Protein AF-A0A2V5Y0X5-F1 (afdb_monomer)

Structure (mmCIF, N/CA/C/O backbone):
data_AF-A0A2V5Y0X5-F1
#
_entry.id   AF-A0A2V5Y0X5-F1
#
loop_
_atom_site.group_PDB
_atom_site.id
_atom_site.type_symbol
_atom_site.label_atom_id
_atom_site.label_alt_id
_atom_site.label_comp_id
_atom_site.label_asym_id
_atom_site.label_entity_id
_atom_site.label_seq_id
_atom_site.pdbx_PDB_ins_code
_atom_site.Cartn_x
_atom_site.Cartn_y
_atom_site.Cartn_z
_atom_site.occupancy
_atom_site.B_iso_or_equiv
_atom_site.auth_seq_id
_atom_site.auth_comp_id
_atom_site.auth_asym_id
_atom_site.auth_atom_id
_atom_site.pdbx_PDB_model_num
ATOM 1 N N . MET A 1 1 ? 6.365 11.357 12.240 1.00 53.19 1 MET A N 1
ATOM 2 C CA . MET A 1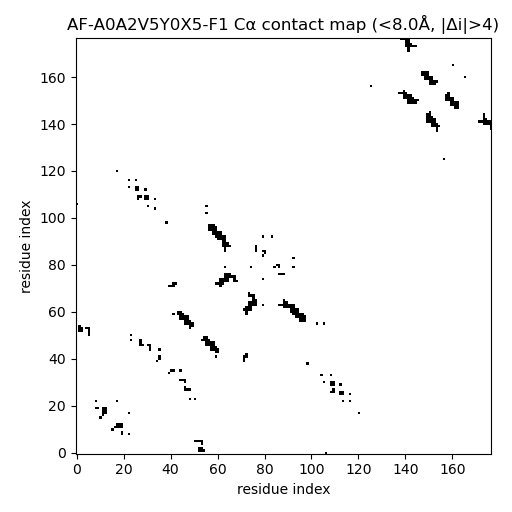 1 ? 5.878 10.208 11.442 1.00 53.19 1 MET A CA 1
ATOM 3 C C . MET A 1 1 ? 4.703 10.583 10.549 1.00 53.19 1 MET A C 1
ATOM 5 O O . MET A 1 1 ? 4.799 10.341 9.359 1.00 53.19 1 MET A O 1
ATOM 9 N N . ASN A 1 2 ? 3.648 11.232 11.050 1.00 61.19 2 ASN A N 1
ATOM 10 C CA . ASN A 1 2 ? 2.481 11.553 10.214 1.00 61.19 2 ASN A CA 1
ATOM 11 C C . ASN A 1 2 ? 2.754 12.532 9.055 1.00 61.19 2 ASN A C 1
ATOM 13 O O . ASN A 1 2 ? 2.256 12.325 7.956 1.00 61.19 2 ASN A O 1
ATOM 17 N N . ALA A 1 3 ? 3.589 13.556 9.260 1.00 67.38 3 ALA A N 1
ATOM 18 C CA . ALA A 1 3 ? 3.917 14.524 8.205 1.00 67.38 3 ALA A CA 1
ATOM 19 C C . ALA A 1 3 ? 4.716 13.909 7.038 1.00 67.38 3 ALA A C 1
ATOM 21 O O . ALA A 1 3 ? 4.532 14.297 5.890 1.00 67.38 3 ALA A O 1
ATOM 22 N N . GLU A 1 4 ? 5.569 12.922 7.324 1.00 71.81 4 GLU A N 1
ATOM 23 C CA . GLU A 1 4 ? 6.388 12.232 6.319 1.00 71.81 4 GLU A CA 1
ATOM 24 C C . GLU A 1 4 ? 5.529 11.317 5.434 1.00 71.81 4 GLU A C 1
ATOM 26 O O . GLU A 1 4 ? 5.728 11.249 4.225 1.00 71.81 4 GLU A O 1
ATOM 31 N N . PHE A 1 5 ? 4.512 10.677 6.023 1.00 75.19 5 PHE A N 1
ATOM 32 C CA . PHE A 1 5 ? 3.526 9.886 5.288 1.00 75.19 5 PHE A CA 1
ATOM 33 C C . PHE A 1 5 ? 2.715 10.749 4.314 1.00 75.19 5 PHE A C 1
ATOM 35 O O . PHE A 1 5 ? 2.577 10.397 3.147 1.00 75.19 5 PHE A O 1
ATOM 42 N N . ILE A 1 6 ? 2.237 11.910 4.770 1.00 80.75 6 ILE A N 1
ATOM 43 C CA . ILE A 1 6 ? 1.477 12.849 3.934 1.00 80.75 6 ILE A CA 1
ATOM 44 C C . ILE A 1 6 ? 2.342 13.407 2.799 1.00 80.75 6 ILE A C 1
ATOM 46 O O . ILE A 1 6 ? 1.915 13.383 1.649 1.00 80.75 6 ILE A O 1
ATOM 50 N N . ALA A 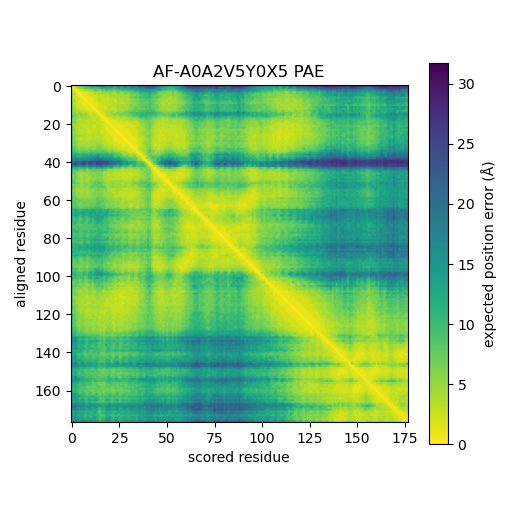1 7 ? 3.576 13.823 3.097 1.00 81.25 7 ALA A N 1
ATOM 51 C CA . ALA A 1 7 ? 4.505 14.312 2.081 1.00 81.25 7 ALA A CA 1
ATOM 52 C C . ALA A 1 7 ? 4.803 13.251 1.007 1.00 81.25 7 ALA A C 1
ATOM 54 O O . ALA A 1 7 ? 4.895 13.574 -0.175 1.00 81.25 7 ALA A O 1
ATOM 55 N N . MET A 1 8 ? 4.913 11.979 1.404 1.00 79.56 8 MET A N 1
ATOM 56 C CA . MET A 1 8 ? 5.112 10.870 0.472 1.00 79.56 8 MET A CA 1
ATOM 57 C C . MET A 1 8 ? 3.884 10.634 -0.415 1.00 79.56 8 MET A C 1
ATOM 59 O O . MET A 1 8 ? 4.038 10.415 -1.614 1.00 79.56 8 MET A O 1
ATOM 63 N N . LEU A 1 9 ? 2.671 10.701 0.145 1.00 81.56 9 LEU A N 1
ATOM 64 C CA . LEU A 1 9 ? 1.436 10.600 -0.638 1.00 81.56 9 LEU A CA 1
ATOM 65 C C . LEU A 1 9 ? 1.358 11.712 -1.693 1.00 81.56 9 LEU A C 1
ATOM 67 O O . LEU A 1 9 ? 1.105 11.421 -2.859 1.00 81.56 9 LEU A O 1
ATOM 71 N N . ASP A 1 10 ? 1.641 12.955 -1.298 1.00 84.25 10 ASP A N 1
ATOM 72 C CA . ASP A 1 10 ? 1.601 14.111 -2.199 1.00 84.25 10 ASP A CA 1
ATOM 73 C C . ASP A 1 10 ? 2.682 14.017 -3.294 1.00 84.25 10 ASP A C 1
ATOM 75 O O . ASP A 1 10 ? 2.435 14.350 -4.454 1.00 84.25 10 ASP A O 1
ATOM 79 N N . TYR A 1 11 ? 3.881 13.533 -2.947 1.00 84.31 11 TYR A N 1
ATOM 80 C CA . TYR A 1 11 ? 4.961 13.283 -3.905 1.00 84.31 11 TYR A CA 1
ATOM 81 C C . TYR A 1 11 ? 4.559 12.237 -4.953 1.00 84.31 11 TYR A C 1
ATOM 83 O O . TYR A 1 11 ? 4.743 12.455 -6.149 1.00 84.31 11 TYR A O 1
ATOM 91 N N . LEU A 1 12 ? 3.976 11.115 -4.524 1.00 82.06 12 LEU A N 1
ATOM 92 C CA . LEU A 1 12 ? 3.584 10.027 -5.424 1.00 82.06 12 LEU A CA 1
ATOM 93 C C . LEU A 1 12 ? 2.416 10.398 -6.337 1.00 82.06 12 LEU A C 1
ATOM 95 O O . LEU A 1 12 ? 2.375 9.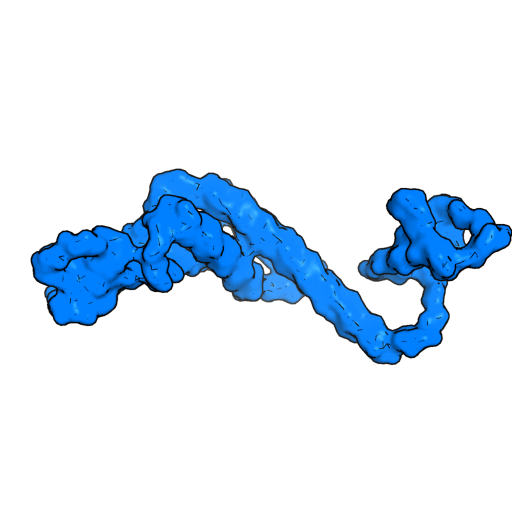961 -7.489 1.00 82.06 12 LEU A O 1
ATOM 99 N N . GLU A 1 13 ? 1.500 11.224 -5.846 1.00 84.56 13 GLU A N 1
ATOM 100 C CA . GLU A 1 13 ? 0.410 11.763 -6.649 1.00 84.56 13 GLU A CA 1
ATOM 101 C C . GLU A 1 13 ? 0.931 12.692 -7.753 1.00 84.56 13 GLU A C 1
ATOM 103 O O . GLU A 1 13 ? 0.506 12.572 -8.901 1.00 84.56 13 GLU A O 1
ATOM 108 N N . ARG A 1 14 ? 1.903 13.560 -7.440 1.00 84.50 14 ARG A N 1
ATOM 109 C CA . ARG A 1 14 ? 2.473 14.514 -8.406 1.00 84.50 14 ARG A CA 1
ATOM 110 C C . ARG A 1 14 ? 3.429 13.877 -9.411 1.00 84.50 14 ARG A C 1
ATOM 112 O O . ARG A 1 14 ? 3.296 14.123 -10.603 1.00 84.50 14 ARG A O 1
ATOM 119 N N . GLU A 1 15 ? 4.389 13.084 -8.944 1.00 80.69 15 GLU A N 1
ATOM 120 C CA . GLU A 1 15 ? 5.477 12.571 -9.791 1.00 80.69 15 GLU A CA 1
ATOM 121 C C . GLU A 1 15 ? 5.086 11.320 -10.571 1.00 80.69 15 GLU A C 1
ATOM 123 O O . GLU A 1 15 ? 5.553 11.096 -11.685 1.00 80.69 15 GLU A O 1
ATOM 128 N N . ARG A 1 16 ? 4.262 10.459 -9.967 1.00 74.88 16 ARG A N 1
ATOM 129 C CA . ARG A 1 16 ? 3.918 9.148 -10.533 1.00 74.88 16 ARG A CA 1
ATOM 130 C C . ARG A 1 16 ? 2.454 9.048 -10.955 1.00 74.88 16 ARG A C 1
ATOM 132 O O . ARG A 1 16 ? 2.051 8.002 -11.452 1.00 74.88 16 ARG A O 1
ATOM 139 N N . GLY A 1 17 ? 1.659 10.103 -10.750 1.00 80.69 17 GLY A N 1
ATOM 140 C CA . GLY A 1 17 ? 0.241 10.141 -11.117 1.00 80.69 17 GLY A CA 1
ATOM 141 C C . GLY A 1 17 ? -0.632 9.154 -10.335 1.00 80.69 17 GLY A C 1
ATOM 142 O O . GLY A 1 17 ? -1.744 8.840 -10.763 1.00 80.69 17 GLY A O 1
ATOM 143 N N . ILE A 1 18 ? -0.144 8.623 -9.208 1.00 83.81 18 ILE A N 1
ATOM 144 C CA . ILE A 1 18 ? -0.878 7.623 -8.429 1.00 83.81 18 ILE A CA 1
ATOM 145 C C . ILE A 1 18 ? -1.829 8.352 -7.484 1.00 83.81 18 ILE A C 1
ATOM 147 O O . ILE A 1 18 ? -1.392 9.018 -6.549 1.00 83.81 18 ILE A O 1
ATOM 151 N N . LYS A 1 19 ? -3.139 8.189 -7.696 1.00 86.31 19 LYS A N 1
ATOM 152 C CA . LYS A 1 19 ? -4.161 8.807 -6.841 1.00 86.31 19 LYS A CA 1
ATOM 153 C C . LYS A 1 19 ? -3.963 8.431 -5.372 1.00 86.31 19 LYS A C 1
ATOM 155 O O . LYS A 1 19 ? -3.775 7.256 -5.041 1.00 86.31 19 LYS A O 1
ATOM 160 N N . ARG A 1 20 ? -4.113 9.419 -4.487 1.00 84.19 20 ARG A N 1
ATOM 161 C CA . ARG A 1 20 ? -3.996 9.252 -3.030 1.00 84.19 20 ARG A CA 1
ATOM 162 C C . ARG A 1 20 ? -4.881 8.131 -2.481 1.00 84.19 20 ARG A C 1
ATOM 164 O O . ARG A 1 20 ? -4.441 7.367 -1.630 1.00 84.19 20 ARG A O 1
ATOM 171 N N . GLU A 1 21 ? -6.107 8.019 -2.983 1.00 86.38 21 GLU A N 1
ATOM 172 C CA . GLU A 1 21 ? -7.095 7.013 -2.566 1.00 86.38 21 GLU A CA 1
ATOM 173 C C . GLU A 1 21 ? -6.561 5.585 -2.723 1.00 86.38 21 GLU A C 1
ATOM 175 O O . GLU A 1 21 ? -6.617 4.792 -1.789 1.00 86.38 21 GLU A O 1
ATOM 180 N N . ILE A 1 22 ? -5.939 5.298 -3.868 1.00 85.94 22 ILE A N 1
ATOM 181 C CA . ILE A 1 22 ? -5.365 3.987 -4.184 1.00 85.94 22 ILE A CA 1
ATOM 182 C C . ILE A 1 22 ? -4.194 3.664 -3.243 1.00 85.94 22 ILE A C 1
ATOM 184 O O . ILE A 1 22 ? -4.012 2.520 -2.823 1.00 85.94 22 ILE A O 1
ATOM 188 N N . LEU A 1 23 ? -3.376 4.666 -2.907 1.00 84.25 23 LEU A N 1
ATOM 189 C CA . LEU A 1 23 ? -2.265 4.497 -1.968 1.00 84.25 23 LEU A CA 1
ATOM 190 C C . LEU A 1 23 ? -2.769 4.250 -0.544 1.00 84.25 23 LEU A C 1
ATOM 192 O O . LEU A 1 23 ? -2.251 3.367 0.139 1.00 84.25 23 LEU A O 1
ATOM 196 N N . LEU A 1 24 ? -3.783 4.997 -0.106 1.00 87.56 24 LEU A N 1
ATOM 197 C CA . LEU A 1 24 ? -4.406 4.822 1.205 1.00 87.56 24 LEU A CA 1
ATOM 198 C C . LEU A 1 24 ? -5.050 3.441 1.337 1.00 87.56 24 LEU A C 1
ATOM 200 O O . LEU A 1 24 ? -4.871 2.791 2.364 1.00 87.56 24 LEU A O 1
ATOM 204 N N . GLU A 1 25 ? -5.723 2.963 0.292 1.00 88.25 25 GLU A N 1
ATOM 205 C CA . GLU A 1 25 ? -6.290 1.616 0.248 1.00 88.25 25 GLU A CA 1
ATOM 206 C C . GLU A 1 25 ? -5.197 0.542 0.345 1.00 88.25 25 GLU A C 1
ATOM 208 O O . GLU A 1 25 ? -5.282 -0.369 1.171 1.00 88.25 25 GLU A O 1
ATOM 213 N N . ALA A 1 26 ? -4.119 0.673 -0.435 1.00 87.88 26 ALA A N 1
ATOM 214 C CA . ALA A 1 26 ? -2.994 -0.260 -0.389 1.00 87.88 26 ALA A CA 1
ATOM 215 C C . ALA A 1 26 ? -2.338 -0.304 1.001 1.00 87.88 26 ALA A C 1
ATOM 217 O O . ALA A 1 26 ? -2.022 -1.381 1.515 1.00 87.88 26 ALA A O 1
ATOM 218 N N . VAL A 1 27 ? -2.156 0.860 1.628 1.00 87.88 27 VAL A N 1
ATOM 219 C CA . VAL A 1 27 ? -1.609 0.970 2.984 1.00 87.88 27 VAL A CA 1
ATOM 220 C C . VAL A 1 27 ? -2.574 0.372 4.007 1.00 87.88 27 VAL A C 1
ATOM 222 O O . VAL A 1 27 ? -2.135 -0.421 4.837 1.00 87.88 27 VAL A O 1
ATOM 225 N N . SER A 1 28 ? -3.873 0.671 3.929 1.00 87.50 28 SER A N 1
ATOM 226 C CA . SER A 1 28 ? -4.895 0.111 4.824 1.00 87.50 28 SER A CA 1
ATOM 227 C C . SER A 1 28 ? -4.927 -1.419 4.754 1.00 87.50 28 SER A C 1
ATOM 229 O O . SER A 1 28 ? -4.828 -2.086 5.784 1.00 87.50 28 SER A O 1
ATOM 231 N N . ASN A 1 29 ? -4.915 -1.994 3.549 1.00 87.81 29 ASN A N 1
ATOM 232 C CA . ASN A 1 29 ? -4.882 -3.445 3.343 1.00 87.81 29 ASN A CA 1
ATOM 233 C C . ASN A 1 29 ? -3.599 -4.099 3.880 1.00 87.81 29 ASN A C 1
ATOM 235 O O . ASN A 1 29 ? -3.637 -5.174 4.488 1.00 87.81 29 ASN A O 1
ATOM 239 N N . ALA A 1 30 ? -2.446 -3.454 3.694 1.00 87.06 30 ALA A N 1
ATOM 240 C CA . ALA A 1 30 ? -1.186 -3.955 4.233 1.00 87.06 30 ALA A CA 1
ATOM 241 C C . ALA A 1 30 ? -1.171 -3.919 5.767 1.00 87.06 30 ALA A C 1
ATOM 243 O O . ALA A 1 30 ? -0.738 -4.879 6.410 1.00 87.06 30 ALA A O 1
ATOM 244 N N . LEU A 1 31 ? -1.685 -2.836 6.353 1.00 85.62 31 LEU A N 1
ATOM 245 C CA . LEU A 1 31 ? -1.825 -2.678 7.797 1.00 85.62 31 LEU A CA 1
ATOM 246 C C . LEU A 1 31 ? -2.796 -3.688 8.386 1.00 85.62 31 LEU A C 1
ATOM 248 O O . LEU A 1 31 ? -2.472 -4.276 9.410 1.00 85.62 31 LEU A O 1
ATOM 252 N N . LEU A 1 32 ? -3.920 -3.940 7.715 1.00 86.25 32 LEU A N 1
ATOM 253 C CA . LEU A 1 32 ? -4.885 -4.970 8.082 1.00 86.25 32 LEU A CA 1
ATOM 254 C C . LEU A 1 32 ? -4.225 -6.358 8.138 1.00 86.25 32 LEU A C 1
ATOM 256 O O . LEU A 1 32 ? -4.430 -7.138 9.067 1.00 86.25 32 LEU A O 1
ATOM 260 N N . SER A 1 33 ? -3.403 -6.682 7.140 1.00 83.44 33 SER A N 1
ATOM 261 C CA . SER A 1 33 ? -2.672 -7.952 7.099 1.00 83.44 33 SER A CA 1
ATOM 262 C C . SER A 1 33 ? -1.632 -8.056 8.224 1.00 83.44 33 SER A C 1
ATOM 264 O O . SER A 1 33 ? -1.480 -9.107 8.852 1.00 83.44 33 SER A O 1
ATOM 266 N N . ALA A 1 34 ? -0.939 -6.955 8.526 1.00 81.25 34 ALA A N 1
ATOM 267 C CA . ALA A 1 34 ? 0.036 -6.896 9.611 1.00 81.25 34 ALA A CA 1
ATOM 268 C C . ALA A 1 34 ? -0.618 -6.941 11.004 1.00 81.25 34 ALA A C 1
ATOM 270 O O . ALA A 1 34 ? -0.071 -7.558 11.919 1.00 81.25 34 ALA A O 1
ATOM 271 N N . SER A 1 35 ? -1.789 -6.323 11.167 1.00 77.44 35 SER A N 1
ATOM 272 C CA . SER A 1 35 ? -2.522 -6.245 12.431 1.00 77.44 35 SER A CA 1
ATOM 273 C C . SER A 1 35 ? -3.201 -7.560 12.801 1.00 77.44 35 SER A C 1
ATOM 275 O O . SER A 1 35 ? -3.194 -7.919 13.976 1.00 77.44 35 SER A O 1
ATOM 277 N N . LYS A 1 36 ? -3.671 -8.348 11.821 1.00 75.00 36 LYS A N 1
ATOM 278 C CA . LYS A 1 36 ? -4.180 -9.717 12.052 1.00 75.00 36 LYS A CA 1
ATOM 279 C C . LYS A 1 36 ? -3.183 -10.609 12.801 1.00 75.00 36 LYS A C 1
ATOM 281 O O . LYS A 1 36 ? -3.588 -11.515 13.522 1.00 75.00 36 LYS A O 1
ATOM 286 N N . LYS A 1 37 ? -1.877 -10.358 12.651 1.00 69.00 37 LYS A N 1
ATOM 287 C CA . LYS A 1 37 ? -0.818 -11.110 13.347 1.00 69.00 37 LYS A CA 1
ATOM 288 C C . LYS A 1 37 ? -0.566 -10.635 14.780 1.00 69.00 37 LYS A C 1
ATOM 290 O O . LYS A 1 37 ? -0.015 -11.400 15.561 1.00 69.00 37 LYS A O 1
ATOM 295 N N . SER A 1 38 ? -0.900 -9.387 15.112 1.00 64.44 38 SER A N 1
ATOM 296 C CA . SER A 1 38 ? -0.522 -8.749 16.382 1.00 64.44 38 SER A CA 1
ATOM 297 C C . SER A 1 38 ? -1.687 -8.515 17.341 1.00 64.44 38 SER A C 1
ATOM 299 O O . SER A 1 38 ? -1.477 -8.578 18.549 1.00 64.44 38 SER A O 1
ATOM 301 N N . VAL A 1 39 ? -2.891 -8.252 16.831 1.00 62.44 39 VAL A N 1
ATOM 302 C CA . VAL A 1 39 ? -4.076 -7.910 17.640 1.00 62.44 39 VAL A CA 1
ATOM 303 C C . VAL A 1 39 ? -4.874 -9.160 18.041 1.00 62.44 39 VAL A C 1
ATOM 305 O O . VAL A 1 39 ? -5.690 -9.105 18.948 1.00 62.44 39 VAL A O 1
ATOM 308 N N . GLY A 1 40 ? -4.553 -10.319 17.461 1.00 58.91 40 GLY A N 1
ATOM 309 C CA . GLY A 1 40 ? -5.397 -11.507 17.545 1.00 58.91 40 GLY A CA 1
ATOM 310 C C . GLY A 1 40 ? -6.366 -11.532 16.368 1.00 58.91 40 GLY A C 1
ATOM 311 O O . GLY A 1 40 ? -6.632 -10.511 15.735 1.00 58.91 40 GLY A O 1
ATOM 312 N N . ALA A 1 41 ? -6.825 -12.725 16.007 1.00 53.91 41 ALA A N 1
ATOM 313 C CA . ALA A 1 41 ? -7.677 -12.935 14.847 1.00 53.91 41 ALA A CA 1
ATOM 314 C C . ALA A 1 41 ? -9.124 -12.487 15.120 1.00 53.91 41 ALA A C 1
ATOM 316 O O . ALA A 1 41 ? -10.029 -13.309 15.045 1.00 53.91 41 ALA A O 1
ATOM 317 N N . SER A 1 42 ? -9.354 -11.206 15.421 1.00 57.47 42 SER A N 1
ATOM 318 C CA . SER A 1 42 ? -10.698 -10.640 15.288 1.00 57.47 42 SER A CA 1
ATOM 319 C C . SER A 1 42 ? -11.106 -10.776 13.824 1.00 57.47 42 SER A C 1
ATOM 321 O O . SER A 1 42 ? -10.358 -10.376 12.920 1.00 57.47 42 SER A O 1
ATOM 323 N N . ARG A 1 43 ? -12.256 -11.408 13.571 1.00 62.66 43 ARG A N 1
ATOM 324 C CA . ARG A 1 43 ? -12.687 -11.734 12.199 1.00 62.66 43 ARG A CA 1
ATOM 325 C C . ARG A 1 43 ? -12.953 -10.496 11.347 1.00 62.66 43 ARG A C 1
ATOM 327 O O . ARG A 1 43 ? -12.830 -10.588 10.127 1.00 62.66 43 ARG A O 1
ATOM 334 N N . ASP A 1 44 ? -13.244 -9.366 11.985 1.00 76.81 44 ASP A N 1
ATOM 335 C CA . ASP A 1 44 ? -13.737 -8.168 11.314 1.00 76.81 44 ASP A CA 1
ATOM 336 C C . ASP A 1 44 ? -13.039 -6.896 11.831 1.00 76.81 44 ASP A C 1
ATOM 338 O O . ASP A 1 44 ? -13.613 -6.034 12.497 1.00 76.81 44 ASP A O 1
ATOM 342 N N . LEU A 1 45 ? -11.729 -6.834 11.571 1.00 81.62 45 LEU A N 1
ATOM 343 C CA . LEU A 1 45 ? -10.901 -5.656 11.809 1.00 81.62 45 LEU A CA 1
ATOM 344 C C . LEU A 1 45 ? -10.940 -4.740 10.577 1.00 81.62 45 LEU A C 1
ATOM 346 O O . LEU A 1 45 ? -10.834 -5.205 9.443 1.00 81.62 45 LEU A O 1
ATOM 350 N N . ARG A 1 46 ? -10.995 -3.431 10.797 1.00 85.38 46 ARG A N 1
ATOM 351 C CA . ARG A 1 46 ? -10.882 -2.382 9.787 1.00 85.38 46 ARG A CA 1
ATOM 352 C C . ARG A 1 46 ? -9.799 -1.393 10.197 1.00 85.38 46 ARG A C 1
ATOM 354 O O . ARG A 1 46 ? -9.683 -1.027 11.362 1.00 85.38 46 ARG A O 1
ATOM 361 N N . ILE A 1 47 ? -8.998 -0.953 9.233 1.00 86.94 47 ILE A N 1
ATOM 362 C CA . ILE A 1 47 ? -8.018 0.113 9.446 1.00 86.94 47 ILE A CA 1
ATOM 363 C C . ILE A 1 47 ? -8.560 1.393 8.819 1.00 86.94 47 ILE A C 1
ATOM 365 O O . ILE A 1 47 ? -8.782 1.447 7.607 1.00 86.94 47 ILE A O 1
ATOM 369 N N . ASP A 1 48 ? -8.759 2.411 9.648 1.00 86.44 48 ASP A N 1
ATOM 370 C CA . ASP A 1 48 ? -9.131 3.751 9.212 1.00 86.44 48 ASP A CA 1
ATOM 371 C C . ASP A 1 48 ? -7.896 4.654 9.216 1.00 86.44 48 ASP A C 1
ATOM 373 O O . ASP A 1 48 ? -7.105 4.649 10.163 1.00 86.44 48 ASP A O 1
ATOM 377 N N . ILE A 1 49 ? -7.696 5.394 8.127 1.00 86.38 49 ILE A N 1
ATOM 378 C CA . ILE A 1 49 ? -6.558 6.300 7.967 1.00 86.38 49 ILE A CA 1
ATOM 379 C C . ILE A 1 49 ? -7.103 7.675 7.636 1.00 86.38 49 ILE A C 1
ATOM 381 O O . ILE A 1 49 ? -7.694 7.878 6.575 1.00 86.38 49 ILE A O 1
ATOM 385 N N . ASN A 1 50 ? -6.846 8.647 8.506 1.00 85.12 50 ASN A N 1
ATOM 386 C CA . ASN A 1 50 ? -7.224 10.019 8.233 1.00 85.12 50 ASN A CA 1
ATOM 387 C C . ASN A 1 50 ? -6.358 10.568 7.082 1.00 85.12 50 ASN A C 1
ATOM 389 O O . ASN A 1 50 ? -5.138 10.699 7.237 1.00 85.12 50 ASN A O 1
ATOM 393 N N . PRO A 1 51 ? -6.957 10.953 5.942 1.00 78.19 51 PRO A N 1
ATOM 394 C CA . PRO A 1 51 ? -6.204 11.359 4.765 1.00 78.19 51 PRO A CA 1
ATOM 395 C C . PRO A 1 51 ? -5.450 12.671 4.972 1.00 78.19 51 PRO A C 1
ATOM 397 O O . PRO A 1 51 ? -4.479 12.899 4.267 1.00 78.19 51 PRO A O 1
ATOM 400 N N . LYS A 1 52 ? -5.859 13.533 5.912 1.00 79.44 52 LYS A N 1
ATOM 401 C CA . LYS A 1 52 ? -5.215 14.831 6.169 1.00 79.44 52 LYS A CA 1
ATOM 402 C C . LYS A 1 52 ? -4.132 14.735 7.234 1.00 79.44 52 LYS A C 1
ATOM 404 O O . LYS A 1 52 ? -3.071 15.328 7.083 1.00 79.44 52 LYS A O 1
ATOM 409 N N . THR A 1 53 ? -4.412 14.018 8.321 1.00 79.25 53 THR A N 1
ATOM 410 C CA . THR A 1 53 ? -3.508 13.956 9.478 1.00 79.25 53 THR A CA 1
ATOM 411 C C . THR A 1 53 ? -2.595 12.740 9.458 1.00 79.25 53 THR A C 1
ATOM 413 O O . THR A 1 53 ? -1.653 12.709 10.243 1.00 79.25 53 THR A O 1
ATOM 416 N N . GLY A 1 54 ? -2.859 11.734 8.616 1.00 76.62 54 GLY A N 1
ATOM 417 C CA . GLY A 1 54 ? -2.117 10.471 8.591 1.00 76.62 54 GLY A CA 1
ATOM 418 C C . GLY A 1 54 ? -2.296 9.632 9.859 1.00 76.62 54 GLY A C 1
ATOM 419 O O . GLY A 1 54 ? -1.509 8.723 10.102 1.00 76.62 54 GLY A O 1
ATOM 420 N N . GLU A 1 55 ? -3.280 9.964 10.698 1.00 82.56 55 GLU A N 1
ATOM 421 C CA . GLU A 1 55 ? -3.619 9.191 11.889 1.00 82.56 55 GLU A CA 1
ATOM 422 C C . GLU A 1 55 ? -4.240 7.856 11.477 1.00 82.56 55 GLU A C 1
ATOM 424 O O . GLU A 1 55 ? -5.132 7.824 10.633 1.00 82.56 55 GLU A O 1
ATOM 429 N N . ILE A 1 56 ? -3.746 6.766 12.062 1.00 82.88 56 ILE A N 1
ATOM 430 C CA . ILE A 1 56 ? -4.158 5.402 11.738 1.00 82.88 56 ILE A CA 1
ATOM 431 C C . ILE A 1 56 ? -4.849 4.819 12.965 1.00 82.88 56 ILE A C 1
ATOM 433 O O . ILE A 1 56 ? -4.235 4.744 14.032 1.00 82.88 56 ILE A O 1
ATOM 437 N N . ARG A 1 57 ? -6.091 4.369 12.796 1.00 85.50 57 ARG A N 1
ATOM 438 C CA . ARG A 1 57 ? -6.895 3.721 13.835 1.00 85.50 57 ARG A CA 1
ATOM 439 C C . ARG A 1 57 ? -7.266 2.310 13.409 1.00 85.50 57 ARG A C 1
ATOM 441 O O . ARG A 1 57 ? -7.535 2.056 12.236 1.00 85.50 57 ARG A O 1
ATOM 448 N N . ALA A 1 58 ? -7.263 1.390 14.365 1.00 85.38 58 ALA A N 1
ATOM 449 C CA . ALA A 1 58 ? -7.747 0.033 14.168 1.00 85.38 58 ALA A CA 1
ATOM 450 C C . ALA A 1 58 ? -9.106 -0.105 14.854 1.00 85.38 58 ALA A C 1
ATOM 452 O O . ALA A 1 58 ? -9.219 0.089 16.064 1.00 85.38 58 ALA A O 1
ATOM 453 N N . LEU A 1 59 ? -10.122 -0.432 14.071 1.00 87.06 59 LEU A N 1
ATOM 454 C CA . LEU A 1 59 ? -11.507 -0.573 14.488 1.00 87.06 59 LEU A CA 1
ATOM 455 C C . LEU A 1 59 ? -11.879 -2.053 14.383 1.00 87.06 59 LEU A C 1
ATOM 457 O O . LEU A 1 59 ? -11.573 -2.687 13.378 1.00 87.06 59 LEU A O 1
ATOM 461 N N . ALA A 1 60 ? -12.483 -2.623 15.416 1.00 86.62 60 ALA A N 1
ATOM 462 C CA . ALA A 1 60 ? -12.981 -3.995 15.406 1.00 86.62 60 ALA A CA 1
ATOM 463 C C . ALA A 1 60 ? -14.499 -3.986 15.565 1.00 86.62 60 ALA A C 1
ATOM 465 O O . ALA A 1 60 ? -15.014 -3.298 16.448 1.00 86.62 60 ALA A O 1
ATOM 466 N N . ASN A 1 61 ? -15.202 -4.769 14.748 1.00 87.50 61 ASN A N 1
ATOM 467 C CA . ASN A 1 61 ? -16.621 -5.032 14.961 1.00 87.50 61 ASN A CA 1
ATOM 468 C C . ASN A 1 61 ? -16.776 -6.164 15.976 1.00 87.50 61 ASN A C 1
ATOM 470 O O . ASN A 1 61 ? -16.393 -7.303 15.710 1.00 87.50 61 ASN A O 1
ATOM 474 N N . LEU A 1 62 ? -17.338 -5.839 17.138 1.00 87.69 62 LEU A N 1
ATOM 475 C CA . LEU A 1 62 ? -17.610 -6.785 18.215 1.00 87.69 62 LEU A CA 1
ATOM 476 C C . LEU A 1 62 ? -19.113 -7.031 18.326 1.00 87.69 62 LEU A C 1
ATOM 478 O O . LEU A 1 62 ? -19.911 -6.094 18.251 1.00 87.69 62 LEU A O 1
ATOM 482 N N . VAL A 1 63 ? -19.496 -8.286 18.540 1.00 90.06 63 VAL A N 1
ATOM 483 C CA . VAL A 1 63 ? -20.886 -8.685 18.773 1.00 90.06 63 VAL A CA 1
ATOM 484 C C . VAL A 1 63 ? -21.243 -8.450 20.235 1.00 90.06 63 VAL A C 1
ATOM 486 O O . VAL A 1 63 ? -20.520 -8.857 21.145 1.00 90.06 63 VAL A O 1
ATOM 489 N N . VAL A 1 64 ? -22.368 -7.788 20.474 1.00 91.81 64 VAL A N 1
ATOM 490 C CA . VAL A 1 64 ? -22.864 -7.523 21.821 1.00 91.81 64 VAL A CA 1
ATOM 491 C C . VAL A 1 64 ? -23.451 -8.801 22.415 1.00 91.81 64 VAL A C 1
ATOM 493 O O . VAL A 1 64 ? -24.381 -9.381 21.855 1.00 91.81 64 VAL A O 1
ATOM 496 N N . VAL A 1 65 ? -22.945 -9.220 23.570 1.00 91.81 65 VAL A N 1
ATOM 497 C CA . VAL A 1 65 ? -23.393 -10.419 24.293 1.00 91.81 65 VAL A CA 1
ATOM 498 C C . VAL A 1 65 ? -23.605 -10.118 25.777 1.00 91.81 65 VAL A C 1
ATOM 500 O O . VAL A 1 65 ? -23.030 -9.173 26.320 1.00 91.81 65 VAL A O 1
ATOM 503 N N . ASP A 1 66 ? -24.416 -10.938 26.447 1.00 88.12 66 ASP A N 1
ATOM 504 C CA . ASP A 1 66 ? -24.612 -10.847 27.903 1.00 88.12 66 ASP A CA 1
ATOM 505 C C . ASP A 1 66 ? -23.447 -11.457 28.695 1.00 88.12 66 ASP A C 1
ATOM 507 O O . ASP A 1 66 ? -23.124 -10.997 29.786 1.00 88.12 66 ASP A O 1
ATOM 511 N N . VAL A 1 67 ? -22.805 -12.498 28.156 1.00 88.06 67 VAL A N 1
ATOM 512 C CA . VAL A 1 67 ? -21.651 -13.159 28.778 1.00 88.06 67 VAL A CA 1
ATOM 513 C C . VAL A 1 67 ? -20.555 -13.297 27.735 1.00 88.06 67 VAL A C 1
ATOM 515 O O . VAL A 1 67 ? -20.697 -14.050 26.776 1.00 88.06 67 VAL A O 1
ATOM 518 N N . VAL A 1 68 ? -19.457 -12.569 27.934 1.00 88.44 68 VAL A N 1
ATOM 519 C CA . VAL A 1 68 ? -18.303 -12.596 27.030 1.00 88.44 68 VAL A CA 1
ATOM 520 C C . VAL A 1 68 ? -17.551 -13.915 27.194 1.00 88.44 68 VAL A C 1
ATOM 522 O O . VAL A 1 68 ? -16.964 -14.183 28.243 1.00 88.44 68 VAL A O 1
ATOM 525 N N . THR A 1 69 ? -17.536 -14.716 26.137 1.00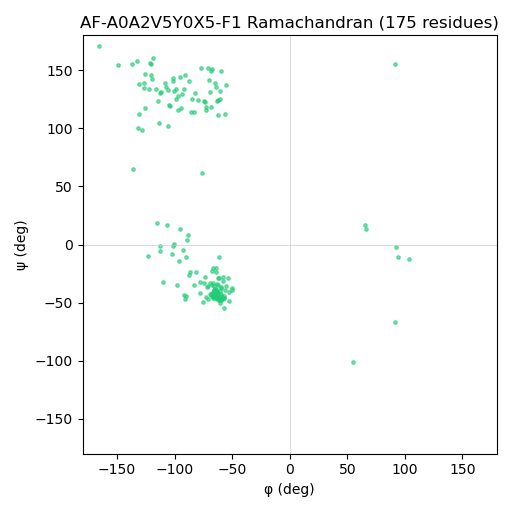 85.62 69 THR A N 1
ATOM 526 C CA . THR A 1 69 ? -16.737 -15.940 26.008 1.00 85.62 69 THR A CA 1
ATOM 527 C C . THR A 1 69 ? -15.455 -15.687 25.222 1.00 85.62 69 THR A C 1
ATOM 529 O O . THR A 1 69 ? -14.406 -16.239 25.560 1.00 85.62 69 THR A O 1
ATOM 532 N N . ASN A 1 70 ? -15.509 -14.797 24.226 1.00 83.81 70 ASN A N 1
ATOM 533 C CA . ASN A 1 70 ? -14.368 -14.412 23.407 1.00 83.81 70 ASN A CA 1
ATOM 534 C C . ASN A 1 70 ? -14.197 -12.882 23.358 1.00 83.81 70 ASN A C 1
ATOM 536 O O . ASN A 1 70 ? -14.804 -12.219 22.518 1.00 83.81 70 ASN A O 1
ATOM 540 N N . PRO A 1 71 ? -13.297 -12.302 24.173 1.00 82.31 71 PRO A N 1
ATOM 541 C CA . PRO A 1 71 ? -13.065 -10.855 24.206 1.00 82.31 71 PRO A CA 1
ATOM 542 C C . PRO A 1 71 ? -12.563 -10.225 22.895 1.00 82.31 71 PRO A C 1
ATOM 544 O O . PRO A 1 71 ? -12.481 -9.002 22.821 1.00 82.31 71 PRO A O 1
ATOM 547 N N . GLN A 1 72 ? -12.158 -11.029 21.904 1.00 79.12 72 GLN A N 1
ATOM 548 C CA . GLN A 1 72 ? -11.668 -10.544 20.607 1.00 79.12 72 GLN A CA 1
ATOM 549 C C . GLN A 1 72 ? -12.787 -10.293 19.593 1.00 79.12 72 GLN A C 1
ATOM 551 O O . GLN A 1 72 ? -12.582 -9.515 18.665 1.00 79.12 72 GLN A O 1
ATOM 556 N N . ASP A 1 73 ? -13.938 -10.949 19.761 1.00 84.44 73 ASP A N 1
ATOM 557 C CA . ASP A 1 73 ? -15.088 -10.845 18.853 1.00 84.44 73 ASP A CA 1
ATOM 558 C C . ASP A 1 73 ? -16.364 -10.392 19.584 1.00 84.44 73 ASP A C 1
ATOM 560 O O . ASP A 1 73 ? -17.362 -10.078 18.942 1.00 84.44 73 ASP A O 1
ATOM 564 N N . GLU A 1 74 ? -16.350 -10.339 20.919 1.00 88.25 74 GLU A N 1
ATOM 565 C CA . GLU A 1 74 ? -17.527 -10.071 21.740 1.00 88.25 74 GLU A CA 1
ATOM 566 C C . GLU A 1 74 ? -17.313 -8.903 22.708 1.00 88.25 74 GLU A C 1
ATOM 568 O O . GLU A 1 74 ? -16.229 -8.696 23.264 1.00 88.25 74 GLU A O 1
ATOM 573 N N . ILE A 1 75 ? -18.390 -8.160 22.960 1.00 89.62 75 ILE A N 1
ATOM 574 C CA . ILE A 1 75 ? -18.440 -7.070 23.932 1.00 89.62 75 ILE A CA 1
ATOM 575 C C . ILE A 1 75 ? -19.655 -7.221 24.845 1.00 89.62 75 ILE A C 1
ATOM 577 O O . ILE A 1 75 ? -20.760 -7.525 24.413 1.00 89.62 75 ILE A O 1
ATOM 581 N N . ASP A 1 76 ? -19.444 -6.973 26.133 1.00 93.19 76 ASP A N 1
ATOM 582 C CA . ASP A 1 76 ? -20.511 -6.980 27.130 1.00 93.19 76 ASP A CA 1
ATOM 583 C C . ASP A 1 76 ? -21.533 -5.861 26.864 1.00 93.19 76 ASP A C 1
ATOM 585 O O . ASP A 1 76 ? -21.141 -4.722 26.578 1.00 93.19 76 ASP A O 1
ATOM 589 N N . LEU A 1 77 ? -22.828 -6.148 27.030 1.00 90.00 77 LEU A N 1
ATOM 590 C CA . LEU A 1 77 ? -23.920 -5.182 26.850 1.00 90.00 77 LEU A CA 1
ATOM 591 C C . LEU A 1 77 ? -23.705 -3.865 27.618 1.00 90.00 77 LEU A C 1
ATOM 593 O O . LEU A 1 77 ? -23.998 -2.782 27.105 1.00 90.00 77 LEU A O 1
ATOM 597 N N . SER A 1 78 ? -23.149 -3.915 28.830 1.00 89.50 78 SER A N 1
ATOM 598 C CA . SER A 1 78 ? -22.872 -2.714 29.627 1.00 89.50 78 SER A CA 1
ATOM 599 C C . SER A 1 78 ? -21.775 -1.839 29.016 1.00 89.50 78 SER A C 1
ATOM 601 O O . SER A 1 78 ? -21.840 -0.611 29.107 1.00 89.50 78 SER A O 1
ATOM 603 N N . LYS A 1 79 ? -20.766 -2.445 28.376 1.00 88.69 79 LYS A N 1
ATOM 604 C CA . LYS A 1 79 ? -19.697 -1.725 27.669 1.00 88.69 79 LYS A CA 1
ATOM 605 C C . LYS A 1 79 ? -20.188 -1.219 26.319 1.00 88.69 79 LYS A C 1
ATOM 607 O O . LYS A 1 79 ? -19.929 -0.066 25.990 1.00 88.69 79 LYS A O 1
ATOM 612 N N . ALA A 1 80 ? -20.947 -2.040 25.599 1.00 88.56 80 ALA A N 1
ATOM 613 C CA . ALA A 1 80 ? -21.614 -1.681 24.355 1.00 88.56 80 ALA A CA 1
ATOM 614 C C . ALA A 1 80 ? -22.464 -0.412 24.520 1.00 88.56 80 ALA A C 1
ATOM 616 O O . ALA A 1 80 ? -22.284 0.556 23.781 1.00 88.56 80 ALA A O 1
ATOM 617 N N . ARG A 1 81 ? -23.291 -0.353 25.573 1.00 89.88 81 ARG A N 1
ATOM 618 C CA . ARG A 1 81 ? -24.153 0.802 25.875 1.00 89.88 81 ARG A CA 1
ATOM 619 C C . ARG A 1 81 ? -23.417 2.098 26.215 1.00 89.88 81 ARG A C 1
ATOM 621 O O . ARG A 1 81 ? -23.998 3.170 26.085 1.00 89.88 81 ARG A O 1
ATOM 628 N N . LYS A 1 82 ? -22.144 2.037 26.624 1.00 90.62 82 LYS A N 1
ATOM 629 C CA . LYS A 1 82 ? -21.317 3.246 26.826 1.00 90.62 82 LYS A CA 1
ATOM 630 C C . LYS A 1 82 ? -20.894 3.889 25.508 1.00 90.62 82 LYS A C 1
ATOM 632 O O . LYS A 1 82 ? -20.641 5.087 25.485 1.00 90.62 82 LYS A O 1
ATOM 637 N N . ILE A 1 83 ? -20.787 3.090 24.450 1.00 88.00 83 ILE A N 1
ATOM 638 C CA . ILE A 1 83 ? -20.404 3.540 23.109 1.00 88.00 83 ILE A CA 1
ATOM 639 C C . ILE A 1 83 ? -21.664 3.906 22.323 1.00 88.00 83 ILE A C 1
ATOM 641 O O . ILE A 1 83 ? -21.739 4.978 21.729 1.00 88.00 83 ILE A O 1
ATOM 645 N N . LYS A 1 84 ? -22.671 3.028 22.368 1.00 88.25 84 LYS A N 1
ATOM 646 C CA . LYS A 1 84 ? -23.946 3.170 21.671 1.00 88.25 84 LYS A CA 1
ATOM 647 C C . LYS A 1 84 ? -25.110 2.900 22.643 1.00 88.25 84 LYS A C 1
ATOM 649 O O . LYS A 1 84 ? -25.391 1.737 22.925 1.00 88.25 84 LYS A O 1
ATOM 654 N N . PRO A 1 85 ? -25.779 3.936 23.184 1.00 89.00 85 PRO A N 1
ATOM 655 C CA . PRO A 1 85 ? -26.788 3.787 24.244 1.00 89.00 85 PRO A CA 1
ATOM 656 C C . PRO A 1 85 ? -27.981 2.885 23.898 1.00 89.00 85 PRO A C 1
ATOM 658 O O . PRO A 1 85 ? -28.564 2.274 24.790 1.00 89.00 85 PRO A O 1
ATOM 661 N N . ASP A 1 86 ? -28.328 2.789 22.616 1.00 91.62 86 ASP A N 1
ATOM 662 C CA . ASP A 1 86 ? -29.414 1.979 22.055 1.00 91.62 86 ASP A CA 1
ATOM 663 C C . ASP A 1 86 ? -28.995 0.538 21.696 1.00 91.62 86 ASP A C 1
ATOM 665 O O . ASP A 1 86 ? -29.775 -0.191 21.089 1.00 91.62 86 ASP A O 1
ATOM 669 N N . ALA A 1 87 ? -27.784 0.114 22.074 1.00 90.19 87 ALA A N 1
ATOM 670 C CA . ALA A 1 87 ? -27.269 -1.225 21.803 1.00 90.19 87 ALA A CA 1
ATOM 671 C C . ALA A 1 87 ? -28.066 -2.344 22.494 1.00 90.19 87 ALA A C 1
ATOM 673 O O . ALA A 1 87 ? -28.339 -2.289 23.705 1.00 90.19 87 ALA A O 1
ATOM 674 N N . ASN A 1 88 ? -28.339 -3.400 21.726 1.00 91.19 88 ASN A N 1
ATOM 675 C CA . ASN A 1 88 ? -28.981 -4.634 22.163 1.00 91.19 88 ASN A CA 1
ATOM 676 C C . ASN A 1 88 ? -28.061 -5.844 21.962 1.00 91.19 88 ASN A C 1
ATOM 678 O O . ASN A 1 88 ? -27.108 -5.808 21.188 1.00 91.19 88 ASN A O 1
ATOM 682 N N . VAL A 1 89 ? -28.357 -6.933 22.672 1.00 91.38 89 VAL A N 1
ATOM 683 C CA . VAL A 1 89 ? -27.665 -8.216 22.492 1.00 91.38 89 VAL A CA 1
ATOM 684 C C . VAL A 1 89 ? -27.875 -8.710 21.060 1.00 91.38 89 VAL A C 1
ATOM 686 O O . VAL A 1 89 ? -29.000 -8.717 20.564 1.00 91.38 89 VAL A O 1
ATOM 689 N N . GLY A 1 90 ? -26.791 -9.124 20.409 1.00 88.81 90 GLY A N 1
ATOM 690 C CA . GLY A 1 90 ? -26.760 -9.527 19.004 1.00 88.81 90 GLY A CA 1
ATOM 691 C C . GLY A 1 90 ? -26.368 -8.416 18.026 1.00 88.81 90 GLY A C 1
ATOM 692 O O . GLY A 1 90 ? -26.074 -8.728 16.873 1.00 88.81 90 GLY A O 1
ATOM 693 N N . ASP A 1 91 ? -26.304 -7.151 18.457 1.00 89.69 91 ASP A N 1
ATOM 694 C CA . ASP A 1 91 ? -25.828 -6.057 17.603 1.00 89.69 91 ASP A CA 1
ATOM 695 C C . ASP A 1 91 ? -24.314 -6.157 17.360 1.00 89.69 91 ASP A C 1
ATOM 697 O O . ASP A 1 91 ? -23.566 -6.639 18.210 1.00 89.69 91 ASP A O 1
ATOM 701 N N . ALA A 1 92 ? -23.843 -5.649 16.220 1.00 87.81 92 ALA A N 1
ATOM 702 C CA . ALA A 1 92 ? -22.420 -5.426 15.969 1.00 87.81 92 ALA A CA 1
ATOM 703 C C . ALA A 1 92 ? -22.067 -3.960 16.255 1.00 87.81 92 ALA A C 1
ATOM 705 O O . ALA A 1 92 ? -22.717 -3.044 15.742 1.00 87.81 92 ALA A O 1
ATOM 706 N N . ILE A 1 93 ? -21.039 -3.733 17.072 1.00 88.88 93 ILE A N 1
ATOM 707 C CA . ILE A 1 93 ? -20.542 -2.399 17.420 1.00 88.88 93 ILE A CA 1
ATOM 708 C C . ILE A 1 93 ? -19.077 -2.279 17.039 1.00 88.88 93 ILE A C 1
ATOM 710 O O . ILE A 1 93 ? -18.262 -3.139 17.363 1.00 88.88 93 ILE A O 1
ATOM 714 N N . GLU A 1 94 ? -18.750 -1.159 16.405 1.00 87.62 94 GLU A N 1
ATOM 715 C CA . GLU A 1 94 ? -17.382 -0.797 16.072 1.00 87.62 94 GLU A CA 1
ATOM 716 C C . GLU A 1 94 ? -16.677 -0.205 17.304 1.00 87.62 94 GLU A C 1
ATOM 718 O O . GLU A 1 94 ? -17.153 0.752 17.922 1.00 87.62 94 GLU A O 1
ATOM 723 N N . VAL A 1 95 ? -15.542 -0.790 17.681 1.00 86.69 95 VAL A N 1
ATOM 724 C CA . VAL A 1 95 ? -14.736 -0.376 18.834 1.00 86.69 95 VAL A CA 1
ATOM 725 C C . VAL A 1 95 ? -13.303 -0.127 18.395 1.00 86.69 95 VAL A C 1
ATOM 727 O O . VAL A 1 95 ? -12.707 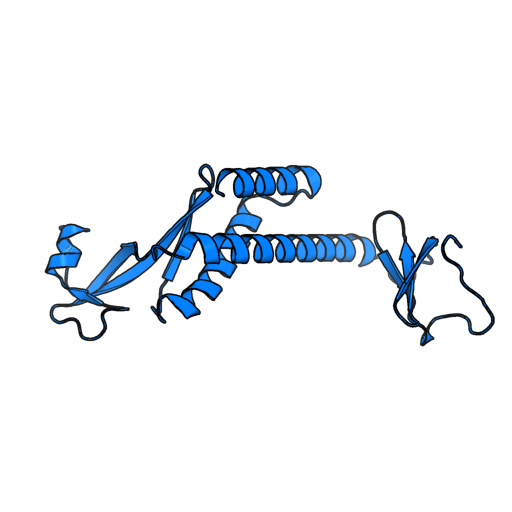-0.934 17.683 1.00 86.69 95 VAL A O 1
ATOM 730 N N . GLU A 1 96 ? -12.714 0.976 18.853 1.00 86.56 96 GLU A N 1
ATOM 731 C CA . GLU A 1 96 ? -11.301 1.242 18.610 1.00 86.56 96 GLU A CA 1
ATOM 732 C C . GLU A 1 96 ? -10.415 0.325 19.469 1.00 86.56 96 GLU A C 1
ATOM 734 O O . GLU A 1 96 ? -10.435 0.377 20.699 1.00 86.56 96 GLU A O 1
ATOM 739 N N . VAL A 1 97 ? -9.609 -0.501 18.801 1.00 81.81 97 VAL A N 1
ATOM 740 C CA . VAL A 1 97 ? -8.693 -1.482 19.405 1.00 81.81 97 VAL A CA 1
ATOM 741 C C . VAL A 1 97 ? -7.224 -1.168 19.112 1.00 81.81 97 VAL A C 1
ATOM 743 O O . VAL A 1 97 ? -6.367 -2.041 19.240 1.00 81.81 97 VAL A O 1
ATOM 746 N N . THR A 1 98 ? -6.909 0.073 18.723 1.00 81.44 98 THR A N 1
ATOM 747 C CA . THR A 1 98 ? -5.559 0.517 18.343 1.00 81.44 98 THR A CA 1
ATOM 748 C C . THR A 1 98 ? -4.530 0.253 19.461 1.00 81.44 98 THR A C 1
ATOM 750 O O . THR A 1 98 ? -4.561 0.909 20.507 1.00 81.44 98 THR A O 1
ATOM 753 N N . PRO A 1 99 ? -3.556 -0.663 19.273 1.00 74.38 99 PRO A N 1
ATOM 754 C CA . PRO A 1 99 ? -2.525 -0.906 20.282 1.00 74.38 99 PRO A CA 1
ATOM 755 C C . PRO A 1 99 ? -1.568 0.286 20.438 1.00 74.38 99 PRO A C 1
ATOM 757 O O . PRO A 1 99 ? -1.202 0.940 19.465 1.00 74.38 99 PRO A O 1
ATOM 760 N N . LYS A 1 100 ? -1.017 0.508 21.639 1.00 75.31 100 LYS A N 1
ATOM 761 C CA . LYS A 1 100 ? -0.039 1.595 21.879 1.00 75.31 100 LYS A CA 1
ATOM 762 C C . LYS A 1 100 ? 1.219 1.508 20.996 1.00 75.31 100 LYS A C 1
ATOM 764 O O . LYS A 1 100 ? 1.777 2.530 20.613 1.00 75.31 100 LYS A O 1
ATOM 769 N N . ASN A 1 101 ? 1.642 0.296 20.625 1.00 71.50 101 ASN A N 1
ATOM 770 C CA . ASN A 1 101 ? 2.806 0.057 19.757 1.00 71.50 101 ASN A CA 1
ATOM 771 C C . ASN A 1 101 ? 2.466 0.024 18.256 1.00 71.50 101 ASN A C 1
ATOM 773 O O . ASN A 1 101 ? 3.344 -0.244 17.430 1.00 71.50 101 ASN A O 1
ATOM 777 N N . PHE A 1 102 ? 1.209 0.287 17.889 1.00 73.94 102 PHE A N 1
ATOM 778 C CA . PHE A 1 102 ? 0.739 0.171 16.512 1.00 73.94 102 PHE A CA 1
ATOM 779 C C . PHE A 1 102 ? 1.453 1.139 15.572 1.00 73.94 102 PHE 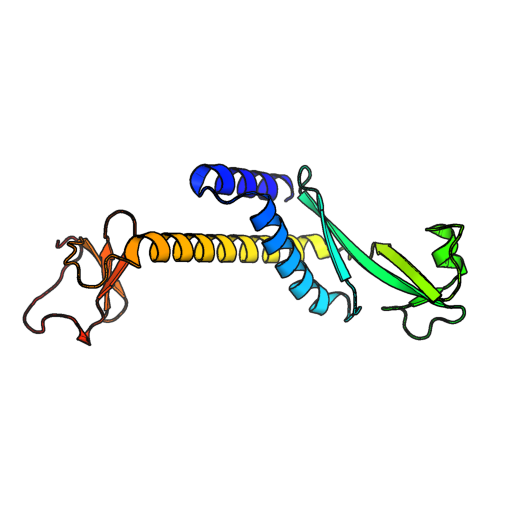A C 1
ATOM 781 O O . PHE A 1 102 ? 1.787 0.754 14.459 1.00 73.94 102 PHE A O 1
ATOM 788 N N . GLY A 1 103 ? 1.814 2.338 16.042 1.00 74.56 103 GLY A N 1
ATOM 789 C CA . GLY A 1 103 ? 2.483 3.353 15.222 1.00 74.56 103 GLY A CA 1
ATOM 790 C C . GLY A 1 103 ? 3.789 2.884 14.562 1.00 74.56 103 GLY A C 1
ATOM 791 O O . GLY A 1 103 ? 4.023 3.185 13.394 1.00 74.56 103 GLY A O 1
ATOM 792 N N . ARG A 1 104 ? 4.625 2.093 15.256 1.00 78.94 104 ARG A N 1
ATOM 793 C CA . ARG A 1 104 ? 5.899 1.603 14.687 1.00 78.94 104 ARG A CA 1
ATOM 794 C C . ARG A 1 104 ? 5.672 0.551 13.604 1.00 78.94 104 ARG A C 1
ATOM 796 O O . ARG A 1 104 ? 6.276 0.625 12.536 1.00 78.94 104 ARG A O 1
ATOM 803 N N . ILE A 1 105 ? 4.804 -0.420 13.893 1.00 77.69 105 ILE A N 1
ATOM 804 C CA . ILE A 1 105 ? 4.405 -1.461 12.933 1.00 77.69 105 ILE A CA 1
ATOM 805 C C . ILE A 1 105 ? 3.743 -0.795 11.727 1.00 77.69 105 ILE A C 1
ATOM 807 O O . ILE A 1 105 ? 4.026 -1.161 10.585 1.00 77.69 105 ILE A O 1
ATOM 811 N N . ALA A 1 106 ? 2.928 0.227 11.982 1.00 77.75 106 ALA A N 1
ATOM 812 C CA . ALA A 1 106 ? 2.197 0.926 10.954 1.00 77.75 106 ALA A CA 1
ATOM 813 C C . ALA A 1 106 ? 3.121 1.700 10.014 1.00 77.75 106 ALA A C 1
ATOM 815 O O . ALA A 1 106 ? 3.008 1.551 8.804 1.00 77.75 106 ALA A O 1
ATOM 816 N N . ALA A 1 107 ? 4.100 2.434 10.546 1.00 80.88 107 ALA A N 1
ATOM 817 C CA . ALA A 1 107 ? 5.066 3.168 9.732 1.00 80.88 107 ALA A CA 1
ATOM 818 C C . ALA A 1 107 ? 5.877 2.247 8.801 1.00 80.88 107 ALA A C 1
ATOM 820 O O . ALA A 1 107 ? 6.001 2.515 7.604 1.00 80.88 107 ALA A O 1
ATOM 821 N N . GLN A 1 108 ? 6.399 1.134 9.329 1.00 83.19 108 GLN A N 1
ATOM 822 C CA . GLN A 1 108 ? 7.181 0.183 8.534 1.00 83.19 108 GLN A CA 1
ATOM 823 C C . GLN A 1 108 ? 6.327 -0.489 7.450 1.00 83.19 108 GLN A C 1
ATOM 825 O O . GLN A 1 108 ? 6.731 -0.555 6.288 1.00 83.19 108 GLN A O 1
ATOM 830 N N . THR A 1 109 ? 5.133 -0.947 7.826 1.00 85.75 109 THR A N 1
ATOM 831 C CA . THR A 1 109 ? 4.198 -1.607 6.909 1.00 85.75 109 THR A CA 1
ATOM 832 C C . THR A 1 109 ? 3.712 -0.647 5.829 1.00 85.75 109 THR A C 1
ATOM 834 O O . THR A 1 109 ? 3.717 -1.005 4.655 1.00 85.75 109 THR A O 1
ATOM 837 N N . ALA A 1 110 ? 3.372 0.592 6.193 1.00 82.44 110 ALA A N 1
ATOM 838 C CA . ALA A 1 110 ? 2.945 1.620 5.252 1.00 82.44 110 ALA A CA 1
ATOM 839 C C . ALA A 1 110 ? 4.036 1.922 4.221 1.00 82.44 110 ALA A C 1
ATOM 841 O O . ALA A 1 110 ? 3.758 1.940 3.024 1.00 82.44 110 ALA A O 1
ATOM 842 N N . LYS A 1 111 ? 5.295 2.080 4.657 1.00 84.12 111 LYS A N 1
ATOM 843 C CA . LYS A 1 111 ? 6.432 2.267 3.743 1.00 84.12 111 LYS A CA 1
ATOM 844 C C . LYS A 1 111 ? 6.551 1.114 2.750 1.00 84.12 111 LYS A C 1
ATOM 846 O O . LYS A 1 111 ? 6.716 1.344 1.554 1.00 84.12 111 LYS A O 1
ATOM 851 N N . GLN A 1 112 ? 6.451 -0.121 3.233 1.00 86.81 112 GLN A N 1
ATOM 852 C CA . GLN A 1 112 ? 6.530 -1.302 2.379 1.00 86.81 112 GLN A CA 1
ATOM 853 C C . GLN A 1 112 ? 5.360 -1.377 1.387 1.00 86.81 112 GLN A C 1
ATOM 855 O O . GLN A 1 112 ? 5.587 -1.639 0.206 1.00 86.81 112 GLN A O 1
ATOM 860 N N . ALA A 1 113 ? 4.138 -1.101 1.846 1.00 87.69 113 ALA A N 1
ATOM 861 C CA . ALA A 1 113 ? 2.931 -1.094 1.025 1.00 87.69 113 ALA A CA 1
ATOM 862 C C . ALA A 1 113 ? 2.997 -0.036 -0.081 1.00 87.69 113 ALA A C 1
ATOM 864 O O . ALA A 1 113 ? 2.717 -0.336 -1.240 1.00 87.69 113 ALA A O 1
ATOM 865 N N . MET A 1 114 ? 3.460 1.174 0.249 1.00 84.25 114 MET A N 1
ATOM 866 C CA . MET A 1 114 ? 3.688 2.235 -0.733 1.00 84.25 114 MET A CA 1
ATOM 867 C C . MET A 1 114 ? 4.715 1.801 -1.783 1.00 84.25 114 MET A C 1
ATOM 869 O O . MET A 1 114 ? 4.423 1.849 -2.973 1.00 84.25 114 MET A O 1
ATOM 873 N N . MET A 1 115 ? 5.878 1.283 -1.370 1.00 86.06 115 MET A N 1
ATOM 874 C CA . MET A 1 115 ? 6.907 0.796 -2.307 1.00 86.06 115 MET A CA 1
ATOM 875 C C . MET A 1 115 ? 6.422 -0.365 -3.181 1.00 86.06 115 MET A C 1
ATOM 877 O O . MET A 1 115 ? 6.907 -0.563 -4.295 1.00 86.06 115 MET A O 1
ATOM 881 N N . GLN A 1 116 ? 5.489 -1.173 -2.685 1.00 88.50 116 GLN A N 1
ATOM 882 C CA . GLN A 1 116 ? 4.852 -2.214 -3.479 1.00 88.50 116 GLN A CA 1
ATOM 883 C C . GLN A 1 116 ? 3.873 -1.620 -4.497 1.00 88.50 116 GLN A C 1
ATOM 885 O O . GLN A 1 116 ? 3.930 -2.002 -5.665 1.00 88.50 116 GLN A O 1
ATOM 890 N N . ARG A 1 117 ? 3.033 -0.656 -4.094 1.00 87.44 117 ARG A N 1
ATOM 891 C CA . ARG A 1 117 ? 2.083 -0.019 -5.014 1.00 87.44 117 ARG A CA 1
ATOM 892 C C . ARG A 1 117 ? 2.784 0.784 -6.107 1.00 87.44 117 ARG A C 1
ATOM 894 O O . ARG A 1 117 ? 2.330 0.732 -7.244 1.00 87.44 117 ARG A O 1
ATOM 901 N N . ILE A 1 118 ? 3.907 1.436 -5.789 1.00 84.31 118 ILE A N 1
ATOM 902 C CA . ILE A 1 118 ? 4.774 2.109 -6.771 1.00 84.31 118 ILE A CA 1
ATOM 903 C C . ILE A 1 118 ? 5.229 1.117 -7.839 1.00 84.31 118 ILE A C 1
ATOM 905 O O . ILE A 1 118 ? 4.958 1.324 -9.015 1.00 84.31 118 ILE A O 1
ATOM 909 N N . ARG A 1 119 ? 5.837 -0.004 -7.431 1.00 86.88 119 ARG A N 1
ATOM 910 C CA . ARG A 1 119 ? 6.304 -1.036 -8.370 1.00 86.88 119 ARG A CA 1
ATOM 911 C C . ARG A 1 119 ? 5.170 -1.616 -9.213 1.00 86.88 119 ARG A C 1
ATOM 913 O O . ARG A 1 119 ? 5.366 -1.922 -10.383 1.00 86.88 119 ARG A O 1
ATOM 920 N N . GLN A 1 120 ? 3.986 -1.781 -8.626 1.00 88.31 120 GLN A N 1
ATOM 921 C CA . GLN A 1 120 ? 2.820 -2.264 -9.357 1.00 88.31 120 GLN A CA 1
ATOM 922 C C . GLN A 1 120 ? 2.335 -1.247 -10.395 1.00 88.31 120 GLN A C 1
ATOM 924 O O . GLN A 1 120 ? 2.072 -1.636 -11.526 1.00 88.31 120 GLN A O 1
ATOM 929 N N . ALA A 1 121 ? 2.267 0.037 -10.037 1.00 86.25 121 ALA A N 1
ATOM 930 C CA . ALA A 1 121 ? 1.909 1.101 -10.970 1.00 86.25 121 ALA A CA 1
ATOM 931 C C . ALA A 1 121 ? 2.944 1.226 -12.102 1.00 86.25 121 ALA A C 1
ATOM 933 O O . ALA A 1 121 ? 2.573 1.354 -13.262 1.00 86.25 121 ALA A O 1
ATOM 934 N N . GLU A 1 122 ? 4.239 1.110 -11.793 1.00 83.38 122 GLU A N 1
ATOM 935 C CA . GLU A 1 122 ? 5.301 1.058 -12.806 1.00 83.38 122 GLU A CA 1
ATOM 936 C C . GLU A 1 122 ? 5.120 -0.128 -13.755 1.00 83.38 122 GLU A C 1
ATOM 938 O O . GLU A 1 122 ? 5.205 0.040 -14.968 1.00 83.38 122 GLU A O 1
ATOM 943 N N . LYS A 1 123 ? 4.801 -1.314 -13.228 1.00 88.38 123 LYS A N 1
ATOM 944 C CA . LYS A 1 123 ? 4.528 -2.500 -14.047 1.00 88.38 123 LYS A CA 1
ATOM 945 C C . LYS A 1 123 ? 3.287 -2.333 -14.928 1.00 88.38 123 LYS A C 1
ATOM 947 O O . LYS A 1 123 ? 3.315 -2.758 -16.078 1.00 88.38 123 LYS A O 1
ATOM 952 N N . GLU A 1 124 ? 2.221 -1.733 -14.400 1.00 88.81 124 GLU A N 1
ATOM 953 C CA . GLU A 1 124 ? 1.002 -1.404 -15.152 1.00 88.81 124 GLU A CA 1
ATOM 954 C C . GLU A 1 124 ? 1.325 -0.434 -16.301 1.00 88.81 124 GLU A C 1
ATOM 956 O O . GLU A 1 124 ? 0.934 -0.693 -17.435 1.00 88.81 124 GLU A O 1
ATOM 961 N N . MET A 1 125 ? 2.125 0.610 -16.050 1.00 84.88 125 MET A N 1
ATOM 962 C CA . MET A 1 125 ? 2.578 1.541 -17.094 1.00 84.88 125 MET A CA 1
ATOM 963 C C . MET A 1 125 ? 3.452 0.865 -18.159 1.00 84.88 125 MET A C 1
ATOM 965 O O . MET A 1 125 ? 3.251 1.106 -19.345 1.00 84.88 125 MET A O 1
ATOM 969 N N . ILE A 1 126 ? 4.403 0.012 -17.755 1.00 87.69 126 ILE A N 1
ATOM 970 C CA . ILE A 1 126 ? 5.243 -0.759 -18.688 1.00 87.69 126 ILE A CA 1
ATOM 971 C C . ILE A 1 126 ? 4.362 -1.643 -19.573 1.00 87.69 126 ILE A C 1
ATOM 973 O O . ILE A 1 126 ? 4.531 -1.677 -20.788 1.00 87.69 126 ILE A O 1
ATOM 977 N N . TYR A 1 127 ? 3.418 -2.367 -18.972 1.00 89.50 127 TYR A N 1
ATOM 978 C CA . TYR A 1 127 ? 2.532 -3.250 -19.718 1.00 89.50 127 TYR A CA 1
ATOM 979 C C . TYR A 1 127 ? 1.695 -2.475 -20.739 1.00 89.50 127 TYR A C 1
ATOM 981 O O . TYR A 1 127 ? 1.651 -2.865 -21.901 1.00 89.50 127 TYR A O 1
ATOM 989 N N . GLU A 1 128 ? 1.085 -1.363 -20.330 1.00 88.50 128 GLU A N 1
ATOM 990 C CA . GLU A 1 128 ? 0.270 -0.533 -21.220 1.00 88.50 128 GLU A CA 1
ATOM 991 C C . GLU A 1 128 ? 1.069 0.064 -22.387 1.00 88.50 128 GLU A C 1
ATOM 993 O O . GLU A 1 128 ? 0.536 0.152 -23.489 1.00 88.50 128 GLU A O 1
ATOM 998 N N . GLU A 1 129 ? 2.343 0.415 -22.181 1.00 85.69 129 GLU A N 1
ATOM 999 C CA . GLU A 1 129 ? 3.221 0.909 -23.249 1.00 85.69 129 GLU A CA 1
ATOM 1000 C C . GLU A 1 129 ? 3.588 -0.189 -24.263 1.00 85.69 129 GLU A C 1
ATOM 1002 O O . GLU A 1 129 ? 3.624 0.063 -25.467 1.00 85.69 129 GLU A O 1
ATOM 1007 N N . PHE A 1 130 ? 3.902 -1.401 -23.793 1.00 87.88 130 PHE A N 1
ATOM 1008 C CA . PHE A 1 130 ? 4.501 -2.444 -24.637 1.00 87.88 130 PHE A CA 1
ATOM 1009 C C . PHE A 1 130 ? 3.531 -3.537 -25.104 1.00 87.88 130 PHE A C 1
ATOM 1011 O O . PHE A 1 130 ? 3.915 -4.339 -25.956 1.00 87.88 130 PHE A O 1
ATOM 1018 N N . LYS A 1 131 ? 2.288 -3.590 -24.602 1.00 90.44 131 LYS A N 1
ATOM 1019 C CA . LYS A 1 131 ? 1.316 -4.653 -24.941 1.00 90.44 131 LYS A CA 1
ATOM 1020 C C . LYS A 1 131 ? 1.060 -4.802 -26.445 1.00 90.44 131 LYS A C 1
ATOM 1022 O O . LYS A 1 131 ? 0.932 -5.927 -26.917 1.00 90.44 131 LYS A O 1
ATOM 1027 N N . ASP A 1 132 ? 1.056 -3.694 -27.185 1.00 90.94 132 ASP A N 1
ATOM 1028 C CA . ASP A 1 132 ? 0.760 -3.661 -28.624 1.00 90.94 132 ASP A CA 1
ATOM 1029 C C . ASP A 1 132 ? 2.031 -3.583 -29.492 1.00 90.94 132 ASP A C 1
ATOM 1031 O O . ASP A 1 132 ? 1.950 -3.554 -30.716 1.00 90.94 132 ASP A O 1
ATOM 1035 N N . ARG A 1 133 ? 3.216 -3.573 -28.865 1.00 87.12 133 ARG A N 1
ATOM 1036 C CA . ARG A 1 133 ? 4.528 -3.385 -29.515 1.00 87.12 133 ARG A CA 1
ATOM 1037 C C . ARG A 1 133 ? 5.341 -4.679 -29.603 1.00 87.12 133 ARG A C 1
ATOM 1039 O O . ARG A 1 133 ? 6.560 -4.666 -29.781 1.00 87.12 133 ARG A O 1
ATOM 1046 N N . ALA A 1 134 ? 4.679 -5.821 -29.431 1.00 87.25 134 ALA A N 1
ATOM 1047 C CA . ALA A 1 134 ? 5.326 -7.123 -29.483 1.00 87.25 134 ALA A CA 1
ATOM 1048 C C . ALA A 1 134 ? 5.917 -7.384 -30.881 1.00 87.25 134 ALA A C 1
ATOM 1050 O O . ALA A 1 134 ? 5.206 -7.359 -31.882 1.00 87.25 134 ALA A O 1
ATOM 1051 N N . GLY A 1 135 ? 7.222 -7.664 -30.936 1.00 86.50 135 GLY A N 1
ATOM 1052 C CA . GLY A 1 135 ? 7.951 -7.909 -32.186 1.00 86.50 135 GLY A CA 1
ATOM 1053 C C . GLY A 1 135 ? 8.605 -6.668 -32.800 1.00 86.50 135 GLY A C 1
ATOM 1054 O O . GLY A 1 135 ? 9.297 -6.794 -33.809 1.00 86.50 135 GLY A O 1
ATOM 1055 N N . GLU A 1 136 ? 8.441 -5.488 -32.199 1.00 89.25 136 GLU A N 1
ATOM 1056 C CA . GLU A 1 136 ? 9.207 -4.309 -32.598 1.00 89.25 136 GLU A CA 1
ATOM 1057 C C . GLU A 1 136 ? 10.680 -4.434 -32.193 1.00 89.25 136 GLU A C 1
ATOM 1059 O O . GLU A 1 136 ? 11.017 -4.905 -31.105 1.00 89.25 136 GLU A O 1
ATOM 1064 N N . ILE A 1 137 ? 11.567 -3.952 -33.065 1.00 89.19 137 ILE A N 1
ATOM 1065 C CA . ILE A 1 137 ? 12.987 -3.801 -32.751 1.00 89.19 137 ILE A CA 1
ATOM 1066 C C . ILE A 1 137 ? 13.168 -2.464 -32.037 1.00 89.19 137 ILE A C 1
ATOM 1068 O O . ILE A 1 137 ? 12.802 -1.411 -32.561 1.00 89.19 137 ILE A O 1
ATOM 1072 N N . VAL A 1 138 ? 13.763 -2.510 -30.849 1.00 87.94 138 VAL A N 1
ATOM 1073 C CA . VAL A 1 138 ? 14.086 -1.331 -30.043 1.00 87.94 138 VAL A CA 1
ATOM 1074 C C . VAL A 1 138 ? 15.587 -1.273 -29.786 1.00 87.94 138 VAL A C 1
ATOM 1076 O O . VAL A 1 138 ? 16.239 -2.304 -29.644 1.00 87.94 138 VAL A O 1
ATOM 1079 N N . SER A 1 139 ? 16.136 -0.063 -29.718 1.00 89.50 139 SER A N 1
ATOM 1080 C CA . SER A 1 139 ? 17.528 0.168 -29.316 1.00 89.50 139 SER A CA 1
ATOM 1081 C C . SER A 1 139 ? 17.575 0.641 -27.868 1.00 89.50 139 SER A C 1
ATOM 1083 O O . SER A 1 139 ? 16.719 1.421 -27.445 1.00 89.50 139 SER A O 1
ATOM 1085 N N . GLY A 1 140 ? 18.590 0.214 -27.124 1.00 92.19 140 GLY A N 1
ATOM 1086 C CA . GLY A 1 140 ? 18.768 0.559 -25.718 1.00 92.19 140 GLY A CA 1
ATOM 1087 C C . GLY A 1 140 ? 20.236 0.599 -25.344 1.00 92.19 140 GLY A C 1
ATOM 1088 O O . GLY A 1 140 ? 21.047 -0.070 -25.968 1.00 92.19 140 GLY A O 1
ATOM 1089 N N . THR A 1 141 ? 20.580 1.374 -24.323 1.00 95.06 141 THR A N 1
ATOM 1090 C CA . THR A 1 141 ? 21.965 1.478 -23.857 1.00 95.06 141 THR A CA 1
ATOM 1091 C C . THR A 1 141 ? 22.236 0.455 -22.760 1.00 95.06 141 THR A C 1
ATOM 1093 O O . THR A 1 141 ? 21.466 0.348 -21.809 1.00 95.06 141 THR A O 1
ATOM 1096 N N . VAL A 1 142 ? 23.344 -0.275 -22.830 1.00 94.88 142 VAL A N 1
ATOM 1097 C CA . VAL A 1 142 ? 23.785 -1.179 -21.765 1.00 94.88 142 VAL A CA 1
ATOM 1098 C C . VAL A 1 142 ? 24.059 -0.370 -20.499 1.00 94.88 142 VAL A C 1
ATOM 1100 O O . VAL A 1 142 ? 25.008 0.409 -20.424 1.00 94.88 142 VAL A O 1
ATOM 1103 N N . ARG A 1 143 ? 23.230 -0.560 -19.473 1.00 94.94 143 ARG A N 1
ATOM 1104 C CA . ARG A 1 143 ? 23.332 0.161 -18.199 1.00 94.94 143 ARG A CA 1
ATOM 1105 C C . ARG A 1 143 ? 24.228 -0.571 -17.210 1.00 94.94 143 ARG A C 1
ATOM 1107 O O . ARG A 1 143 ? 25.019 0.056 -16.511 1.00 94.94 143 ARG A O 1
ATOM 1114 N N . ARG A 1 144 ? 24.069 -1.892 -17.104 1.00 94.56 144 ARG A N 1
ATOM 1115 C CA . ARG A 1 144 ? 24.848 -2.752 -16.200 1.00 94.56 144 ARG A CA 1
ATOM 1116 C C . ARG A 1 144 ? 24.683 -4.226 -16.551 1.00 94.56 144 ARG A C 1
ATOM 1118 O O . ARG A 1 144 ? 23.781 -4.599 -17.295 1.00 94.56 144 ARG A O 1
ATOM 1125 N N . PHE A 1 145 ? 25.495 -5.053 -15.908 1.00 93.25 145 PHE A N 1
ATOM 1126 C CA . PHE A 1 145 ? 25.361 -6.504 -15.915 1.00 93.25 145 PHE A CA 1
ATOM 1127 C C . PHE A 1 145 ? 24.811 -6.971 -14.569 1.00 93.25 145 PHE A C 1
ATOM 1129 O O . PHE A 1 145 ? 25.297 -6.541 -13.521 1.00 93.25 145 PHE A O 1
ATOM 1136 N N . ASP A 1 146 ? 23.806 -7.843 -14.601 1.00 92.25 146 ASP A N 1
ATOM 1137 C CA . ASP A 1 146 ? 23.347 -8.580 -13.425 1.00 92.25 146 ASP A CA 1
ATOM 1138 C C . ASP A 1 146 ? 23.656 -10.062 -13.633 1.00 92.25 146 ASP A C 1
ATOM 1140 O O . ASP A 1 146 ? 23.026 -10.753 -14.435 1.00 92.25 146 ASP A O 1
ATOM 1144 N N . ARG A 1 147 ? 24.696 -10.544 -12.944 1.00 87.88 147 ARG A N 1
ATOM 1145 C CA . ARG A 1 147 ? 25.317 -11.855 -13.187 1.00 87.88 147 ARG A CA 1
ATOM 1146 C C . ARG A 1 147 ? 25.745 -12.011 -14.651 1.00 87.88 147 ARG A C 1
ATOM 1148 O O . ARG A 1 147 ? 26.794 -11.504 -15.031 1.00 87.88 147 ARG A O 1
ATOM 1155 N N . SER A 1 148 ? 24.957 -12.729 -15.447 1.00 87.00 148 SER A N 1
ATOM 1156 C CA . SER A 1 148 ? 25.211 -13.006 -16.863 1.00 87.00 148 SER A CA 1
ATOM 1157 C C . SER A 1 148 ? 24.202 -12.326 -17.792 1.00 87.00 148 SER A C 1
ATOM 1159 O O . SER A 1 148 ? 24.379 -12.370 -19.012 1.00 87.00 148 SER A O 1
ATOM 1161 N N . ASP A 1 149 ? 23.185 -11.676 -17.224 1.00 93.50 149 ASP A N 1
ATOM 1162 C CA . ASP A 1 149 ? 22.153 -10.960 -17.958 1.00 93.50 149 ASP A CA 1
ATOM 1163 C C . ASP A 1 149 ? 22.559 -9.494 -18.143 1.00 93.50 149 ASP A C 1
ATOM 1165 O O . ASP A 1 149 ? 23.210 -8.882 -17.287 1.00 93.50 149 ASP A O 1
ATOM 1169 N N . VAL A 1 150 ? 22.175 -8.923 -19.282 1.00 93.25 150 VAL A N 1
ATOM 1170 C CA . VAL A 1 150 ? 22.467 -7.529 -19.624 1.00 93.25 150 VAL A CA 1
ATOM 1171 C C . VAL A 1 150 ? 21.239 -6.689 -19.315 1.00 93.25 150 VAL A C 1
ATOM 1173 O O . VAL A 1 150 ? 20.147 -6.978 -19.801 1.00 93.25 150 VAL A O 1
ATOM 1176 N N . ILE A 1 151 ? 21.409 -5.644 -18.509 1.00 95.00 151 ILE A N 1
ATOM 1177 C CA . ILE A 1 151 ? 20.348 -4.677 -18.230 1.00 95.00 151 ILE A CA 1
ATOM 1178 C C . ILE A 1 151 ? 20.504 -3.510 -19.198 1.00 95.00 151 ILE A C 1
ATOM 1180 O O . ILE A 1 151 ? 21.515 -2.802 -19.177 1.00 95.00 151 ILE A O 1
ATOM 1184 N N . LEU A 1 152 ? 19.493 -3.320 -20.036 1.00 94.31 152 LEU A N 1
ATOM 1185 C CA . LEU A 1 152 ? 19.406 -2.277 -21.048 1.00 94.31 152 LEU A CA 1
ATOM 1186 C C . LEU A 1 152 ? 18.510 -1.139 -20.553 1.00 94.31 152 LEU A C 1
ATOM 1188 O O . LEU A 1 152 ? 17.464 -1.365 -19.949 1.00 94.31 152 LEU A O 1
ATOM 1192 N N . ASP A 1 153 ? 18.905 0.088 -20.851 1.00 93.25 153 ASP A N 1
ATOM 1193 C CA . ASP A 1 153 ? 18.125 1.301 -20.657 1.00 93.25 153 ASP A CA 1
ATOM 119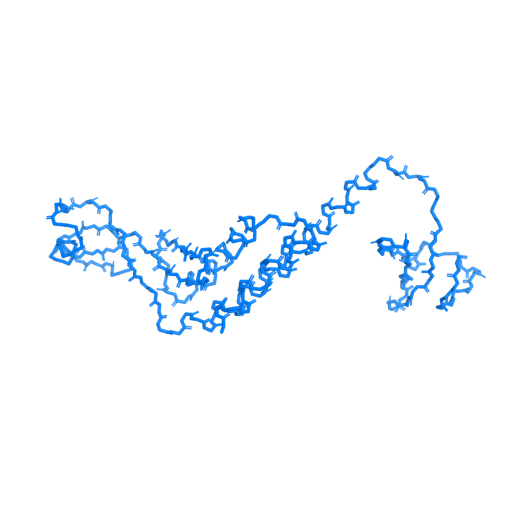4 C C . ASP A 1 153 ? 17.434 1.689 -21.968 1.00 93.25 153 ASP A C 1
ATOM 1196 O O . ASP A 1 153 ? 18.095 2.020 -22.954 1.00 93.25 153 ASP A O 1
ATOM 1200 N N . LEU A 1 154 ? 16.101 1.659 -21.979 1.00 90.44 154 LEU A N 1
ATOM 1201 C CA . LEU A 1 154 ? 15.263 2.088 -23.104 1.00 90.44 154 LEU A CA 1
ATOM 1202 C C . LEU A 1 154 ? 14.799 3.552 -22.951 1.00 90.44 154 LEU A C 1
ATOM 1204 O O . LEU A 1 154 ? 13.862 3.995 -23.618 1.00 90.44 154 LEU A O 1
ATOM 1208 N N . GLY A 1 155 ? 15.401 4.312 -22.032 1.00 85.06 155 GLY A N 1
ATOM 1209 C CA . GLY A 1 155 ? 15.080 5.704 -21.726 1.00 85.06 155 GLY A CA 1
ATOM 1210 C C . GLY A 1 155 ? 14.041 5.833 -20.615 1.00 85.06 155 GLY A C 1
ATOM 1211 O O . GLY A 1 155 ? 14.348 6.324 -19.531 1.00 85.06 155 GLY A O 1
ATOM 1212 N N . LYS A 1 156 ? 12.797 5.400 -20.866 1.00 80.19 156 LYS A N 1
ATOM 1213 C CA . LYS A 1 156 ? 11.730 5.419 -19.839 1.00 80.19 156 LYS A CA 1
ATOM 1214 C C . LYS A 1 156 ? 11.692 4.161 -18.972 1.00 80.19 156 LYS A C 1
ATOM 1216 O O . LYS A 1 156 ? 11.206 4.216 -17.846 1.00 80.19 156 LYS A O 1
ATOM 1221 N N . PHE A 1 157 ? 12.171 3.040 -19.501 1.00 86.94 157 PHE A N 1
ATOM 1222 C CA . PHE A 1 157 ? 12.042 1.721 -18.891 1.00 86.94 157 PHE A CA 1
ATOM 1223 C C . PHE A 1 157 ? 13.358 0.952 -18.998 1.00 86.94 157 PHE A C 1
ATOM 1225 O O . PHE A 1 157 ? 14.159 1.208 -19.896 1.00 86.94 157 PHE A O 1
ATOM 1232 N N . GLU A 1 158 ? 13.566 -0.005 -18.099 1.00 89.69 158 GLU A N 1
ATOM 1233 C CA . GLU A 1 158 ? 14.670 -0.959 -18.196 1.00 89.69 158 GLU A CA 1
ATOM 1234 C C . GLU A 1 158 ? 14.189 -2.249 -18.866 1.00 89.69 158 GLU A C 1
ATOM 1236 O O . GLU A 1 158 ? 13.066 -2.703 -18.634 1.00 89.69 158 GLU A O 1
ATOM 1241 N N . ALA A 1 159 ? 15.061 -2.857 -19.660 1.00 91.31 159 ALA A N 1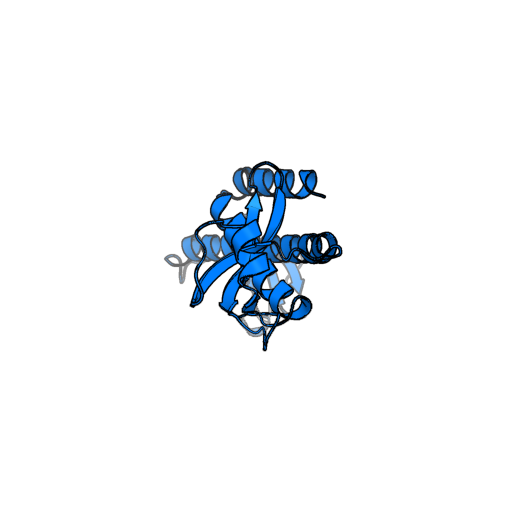
ATOM 1242 C CA . ALA A 1 159 ? 14.870 -4.181 -20.227 1.00 91.31 159 ALA A CA 1
ATOM 1243 C C . ALA A 1 159 ? 15.998 -5.112 -19.787 1.00 91.31 159 ALA A C 1
ATOM 1245 O O . ALA A 1 159 ? 17.102 -4.680 -19.455 1.00 91.31 159 ALA A O 1
ATOM 1246 N N . ILE A 1 160 ? 15.711 -6.408 -19.787 1.00 93.50 160 ILE A N 1
ATOM 1247 C CA . ILE A 1 160 ? 16.696 -7.450 -19.528 1.00 93.50 160 ILE A CA 1
ATOM 1248 C C . ILE A 1 160 ? 16.908 -8.244 -20.811 1.00 93.50 160 ILE A C 1
ATOM 1250 O O . ILE A 1 160 ? 15.941 -8.678 -21.431 1.00 93.50 160 ILE A O 1
ATOM 1254 N N . MET A 1 161 ? 18.169 -8.431 -21.192 1.00 92.44 161 MET A N 1
ATOM 1255 C CA . MET A 1 161 ? 18.588 -9.367 -22.227 1.00 92.44 161 MET A CA 1
ATOM 1256 C C . MET A 1 161 ? 19.242 -10.565 -21.528 1.00 92.44 161 MET A C 1
ATOM 1258 O O . MET A 1 161 ? 20.380 -10.454 -21.050 1.00 92.44 161 MET A O 1
ATOM 1262 N N . PRO A 1 162 ? 18.525 -11.694 -21.400 1.00 94.19 162 PRO A N 1
ATOM 1263 C CA . PRO A 1 162 ? 19.060 -12.889 -20.770 1.00 94.19 162 PRO A CA 1
ATOM 1264 C C . PRO A 1 162 ? 20.302 -13.394 -21.496 1.00 94.19 162 PRO A C 1
ATOM 1266 O O . PRO A 1 162 ? 20.373 -13.316 -22.720 1.00 94.19 162 PRO A O 1
ATOM 1269 N N . GLN A 1 163 ? 21.236 -14.019 -20.776 1.00 90.94 163 GLN A N 1
ATOM 1270 C CA . GLN A 1 163 ? 22.467 -14.557 -21.377 1.00 90.94 163 GLN A CA 1
ATOM 1271 C C . GLN A 1 163 ? 22.215 -15.430 -22.623 1.00 90.94 163 GLN A C 1
ATOM 1273 O O . GLN A 1 163 ? 22.962 -15.361 -23.596 1.00 90.94 163 GLN A O 1
ATOM 1278 N N . ARG A 1 164 ? 21.152 -16.242 -22.590 1.00 91.69 164 ARG A N 1
ATOM 1279 C CA . ARG A 1 164 ? 20.735 -17.152 -23.675 1.00 91.69 164 ARG A CA 1
ATOM 1280 C C . ARG A 1 164 ? 20.255 -16.449 -24.951 1.00 91.69 164 ARG A C 1
ATOM 1282 O O . ARG A 1 164 ? 20.190 -17.089 -25.991 1.00 91.69 164 ARG A O 1
ATOM 1289 N N . GLU A 1 165 ? 19.870 -15.182 -24.849 1.00 89.50 165 GLU A N 1
ATOM 1290 C CA . GLU A 1 165 ? 19.343 -14.365 -25.948 1.00 89.50 165 GLU A CA 1
ATOM 1291 C C . GLU A 1 165 ? 20.409 -13.403 -26.499 1.00 89.50 165 GLU A C 1
ATOM 1293 O O . GLU A 1 165 ? 20.155 -12.697 -27.470 1.00 89.50 165 GLU A O 1
ATOM 1298 N N . ARG A 1 166 ? 21.618 -13.403 -25.918 1.00 88.62 166 ARG A N 1
ATOM 1299 C CA . ARG A 1 166 ? 22.760 -12.625 -26.409 1.00 88.62 166 ARG A CA 1
ATOM 1300 C C . ARG A 1 166 ? 23.396 -13.278 -27.626 1.00 88.62 166 ARG A C 1
ATOM 1302 O O . ARG A 1 166 ? 23.454 -14.506 -27.741 1.00 88.62 166 ARG A O 1
ATOM 1309 N N . VAL A 1 167 ? 24.005 -12.455 -28.467 1.00 89.31 167 VAL A N 1
ATOM 1310 C CA . VAL A 1 167 ? 24.855 -12.944 -29.548 1.00 89.31 167 VAL A CA 1
ATOM 1311 C C . VAL A 1 167 ? 26.170 -13.449 -28.949 1.00 89.31 167 VAL A C 1
ATOM 1313 O O . VAL A 1 167 ? 26.871 -12.728 -28.251 1.00 89.31 167 VAL A O 1
ATOM 1316 N N . VAL A 1 168 ? 26.508 -14.717 -29.202 1.00 85.38 168 VAL A N 1
ATOM 1317 C CA . VAL A 1 168 ? 27.675 -15.391 -28.589 1.00 85.38 168 VAL A CA 1
ATOM 1318 C C . VAL A 1 168 ? 29.005 -14.728 -28.960 1.00 85.38 168 VAL A C 1
ATOM 1320 O O . VAL A 1 168 ? 29.958 -14.798 -28.191 1.00 85.38 168 VAL A O 1
ATOM 1323 N N . VAL A 1 169 ? 29.069 -14.109 -30.138 1.00 90.56 169 VAL A N 1
ATOM 1324 C CA . VAL A 1 169 ? 30.282 -13.485 -30.685 1.00 90.56 169 VAL A CA 1
ATOM 1325 C C . VAL A 1 169 ? 30.412 -11.997 -30.355 1.00 90.56 169 VAL A C 1
ATOM 1327 O O . VAL A 1 169 ? 31.424 -11.403 -30.713 1.00 90.56 169 VAL A O 1
ATOM 1330 N N . GLU A 1 170 ? 29.414 -11.392 -29.708 1.00 87.12 170 GLU A N 1
ATOM 1331 C CA . GLU A 1 170 ? 29.444 -9.975 -29.344 1.00 87.12 170 GLU A CA 1
ATOM 1332 C C . GLU A 1 170 ? 29.849 -9.790 -27.882 1.00 87.12 170 GLU A C 1
ATOM 1334 O O . GLU A 1 170 ? 29.318 -10.440 -26.975 1.00 87.12 170 GLU A O 1
ATOM 1339 N N . ASP A 1 171 ? 30.770 -8.854 -27.664 1.00 86.94 171 ASP A N 1
ATOM 1340 C CA . ASP A 1 171 ? 31.093 -8.336 -26.344 1.00 86.94 171 ASP A CA 1
ATOM 1341 C C . ASP A 1 171 ? 30.265 -7.078 -26.086 1.00 86.94 171 ASP A C 1
ATOM 1343 O O . ASP A 1 171 ? 30.239 -6.156 -26.898 1.00 86.94 171 ASP A O 1
ATOM 1347 N N .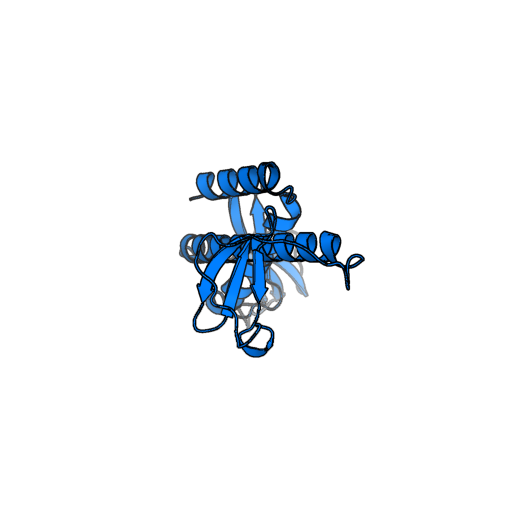 TYR A 1 172 ? 29.605 -7.041 -24.931 1.00 88.62 172 TYR A N 1
ATOM 1348 C CA . TYR A 1 172 ? 28.827 -5.892 -24.479 1.00 88.62 172 TYR A CA 1
ATOM 1349 C C . TYR A 1 172 ? 29.581 -5.201 -23.342 1.00 88.62 172 TYR A C 1
ATOM 1351 O O . TYR A 1 172 ? 30.037 -5.863 -22.406 1.00 88.62 172 TYR A O 1
ATOM 1359 N N . ASN A 1 173 ? 29.650 -3.875 -23.369 1.00 92.56 173 ASN A N 1
ATOM 1360 C CA . ASN A 1 173 ? 30.195 -3.040 -22.304 1.00 92.56 173 ASN A CA 1
ATOM 1361 C C . ASN A 1 173 ? 29.144 -2.055 -21.801 1.00 92.56 173 ASN A C 1
ATOM 1363 O O . ASN A 1 173 ? 28.202 -1.694 -22.501 1.00 92.56 173 ASN A O 1
ATOM 1367 N N . VAL A 1 174 ? 29.311 -1.593 -20.562 1.00 93.69 174 VAL A N 1
ATOM 1368 C CA . VAL A 1 174 ? 28.455 -0.535 -20.012 1.00 93.69 174 VAL A CA 1
ATOM 1369 C C . VAL A 1 174 ? 28.628 0.739 -20.841 1.00 93.69 174 VAL A C 1
ATOM 1371 O O . VAL A 1 174 ? 29.740 1.245 -20.964 1.00 93.69 174 VAL A O 1
ATOM 1374 N N . GLY A 1 175 ? 27.521 1.266 -21.364 1.00 91.94 175 GLY A N 1
ATOM 1375 C CA . GLY A 1 175 ? 27.476 2.442 -22.234 1.00 91.94 175 GLY A CA 1
ATOM 1376 C C . GLY A 1 175 ? 27.268 2.135 -23.720 1.00 91.94 175 GLY A C 1
ATOM 1377 O O . GLY A 1 175 ? 26.944 3.062 -24.463 1.00 91.94 175 GLY A O 1
ATOM 1378 N N . ASP A 1 176 ? 27.391 0.874 -24.144 1.00 92.31 176 ASP A N 1
ATOM 1379 C CA . ASP A 1 176 ? 27.146 0.469 -25.536 1.00 92.31 176 ASP A CA 1
ATOM 1380 C C . ASP A 1 176 ? 25.659 0.626 -25.899 1.00 92.31 176 ASP A C 1
ATOM 1382 O O . ASP A 1 176 ? 24.802 0.536 -25.020 1.00 92.31 176 ASP A O 1
ATOM 1386 N N . ARG A 1 177 ? 25.336 0.888 -27.172 1.00 88.38 177 ARG A N 1
ATOM 1387 C CA . ARG A 1 177 ? 23.969 1.162 -27.657 1.00 88.38 177 ARG A CA 1
ATOM 1388 C C . ARG A 1 177 ? 23.598 0.310 -28.861 1.00 88.38 177 ARG A C 1
ATOM 1390 O O . ARG A 1 177 ? 24.468 0.181 -29.746 1.00 88.38 177 ARG A O 1
#

Mean predicted aligned error: 8.88 Å

Solvent-accessible surface area (backbone atoms only — not comparable to full-atom values): 10224 Å² total; per-residue (Å²): 113,39,68,60,54,47,52,50,45,56,47,38,32,70,79,68,66,44,56,57,66,62,51,51,50,44,25,32,53,41,40,46,61,56,41,47,76,72,76,48,80,41,91,47,68,45,56,48,65,42,88,86,65,51,48,75,44,34,34,33,52,22,34,22,29,90,71,69,85,46,80,68,46,31,34,38,49,76,62,43,31,74,79,39,76,87,61,51,78,74,40,76,44,80,40,82,66,61,55,93,69,43,65,63,58,43,54,56,38,35,55,52,27,48,59,48,51,50,54,49,52,52,49,52,52,52,46,71,70,45,69,88,49,75,88,65,89,80,80,41,30,30,67,45,72,58,92,70,27,39,33,26,36,58,83,90,49,78,46,78,46,49,56,91,75,52,63,89,90,60,87,84,52,76,70,43,106

Secondary structure (DSSP, 8-state):
-HHHHHHHHHHHHHHH---HHHHHHHHHHHHHHHHTTTS---TTEEEEE-TTT--EEEEEEEEEESS-S-TTTEEEHHHHHHH-TT--TT-EEEEE---TTHHHHHHHHHHHHHHHHHHHHHHHHHHHHHTT-TT-----EEEEEETTEEEEE-SSSEEEE-GGGS-TT----TT--

Foldseek 3Di:
DQVVLLVLLVCCCPPVVDHSVVLVVLLFVLLVVLVCVPLDNQVAWGWDADNPRRDIWIKGWAAEACDDPDPSRHDHPVVQCVVPVPDDGGDIDIDTPQDPCSVVVSVVSSVVSNVVVSVVSVVVVVCVVCVVVPPDDADFFFADDDPQWTWTHRPSDIDIHHNVNDDPPDDHDHGHD

Sequence (177 aa):
MNAEFIAMLDYLERERGIKREILLEAVSNALLSASKKSVGASRDLRIDINPKTGEIRALANLVVVDVVTNPQDEIDLSKARKIKPDANVGDAIEVEVTPKNFGRIAAQTAKQAMMQRIRQAEKEMIYEEFKDRAGEIVSGTVRRFDRSDVILDLGKFEAIMPQRERVVVEDYNVGDR

Radius of gyration: 24.67 Å; Cα contacts (8 Å, |Δi|>4): 224; chains: 1; bounding box: 60×32×62 Å

pLDDT: mean 84.92, std 7.7, range [53.19, 95.06]

Nearest PDB structures (foldseek):
  2mt4-assembly1_A  TM=8.177E-01  e=1.392E-11  Bacillus subtilis subsp. subtilis str. 168
  5lm7-assembly2_C  TM=6.024E-01  e=6.486E-12  Escherichia coli O157:H7
  6gov-assembly1_A  TM=5.804E-01  e=6.878E-12  Escherichia coli O157:H7
  7ubn-assembly1_N  TM=5.933E-01  e=1.312E-11  Escherichia coli
  6xas-assembly1_G  TM=4.890E-01  e=1.660E-11  Escherichia coli K-12